Protein AF-A0A9P5JJX3-F1 (afdb_monomer)

Radius of gyration: 33.93 Å; Cα contacts (8 Å, |Δi|>4): 165; chains: 1; bounding box: 38×123×62 Å

Foldseek 3Di:
DDDDDDDDDDDDDVVVVVVVVVVVVVVVVVVVVVVVVVVVVVVVVVVVVVVVVVVVQLLDLVSLLVVLLVVLVVLLCVQQFDWDWDWDFDDCVPPVHPDTDTDTDTDTPPVSVVDPVVVLLCCLSCCQSPVQLQVQQQVDPPDDNVDRQQLRSLVSQLCSLVVDPSPHDCSRPNSVSSNVSSVVSNVSSVVSVD

Structure (mmCIF, N/CA/C/O backbone):
data_AF-A0A9P5JJX3-F1
#
_entry.id   AF-A0A9P5JJX3-F1
#
loop_
_atom_site.group_PDB
_atom_site.id
_atom_site.type_symbol
_atom_site.label_atom_id
_atom_site.label_alt_id
_atom_site.label_comp_id
_atom_site.label_asym_id
_atom_site.label_entity_id
_atom_site.label_seq_id
_atom_site.pdbx_PDB_ins_code
_atom_site.Cartn_x
_atom_site.Cartn_y
_atom_site.Cartn_z
_atom_site.occupancy
_atom_site.B_iso_or_equiv
_atom_site.auth_seq_id
_atom_site.auth_comp_id
_atom_site.auth_asym_id
_atom_site.auth_atom_id
_atom_site.pdbx_PDB_model_num
ATOM 1 N N . LEU A 1 1 ? -19.942 105.446 -23.421 1.00 36.16 1 LEU A N 1
ATOM 2 C CA . LEU A 1 1 ? -19.624 105.092 -22.014 1.00 36.16 1 LEU A CA 1
ATOM 3 C C . LEU A 1 1 ? -19.820 103.583 -21.837 1.00 36.16 1 LEU A C 1
ATOM 5 O O . LEU A 1 1 ? -20.610 103.026 -22.587 1.00 36.16 1 LEU A O 1
ATOM 9 N N . PRO A 1 2 ? -19.004 102.922 -21.003 1.00 40.31 2 PRO A N 1
ATOM 10 C CA . PRO A 1 2 ? -18.222 101.747 -21.401 1.00 40.31 2 PRO A CA 1
ATOM 11 C C . PRO A 1 2 ? -18.860 100.385 -21.075 1.00 40.31 2 PRO A C 1
ATOM 13 O O . PRO A 1 2 ? -19.688 100.257 -20.179 1.00 40.31 2 PRO A O 1
ATOM 16 N N . VAL A 1 3 ? -18.424 99.379 -21.840 1.00 49.34 3 VAL A N 1
ATOM 17 C CA . VAL A 1 3 ? -18.905 97.990 -21.896 1.00 49.34 3 VAL A CA 1
ATOM 18 C C . VAL A 1 3 ? -18.361 97.166 -20.724 1.00 49.34 3 VAL A C 1
ATOM 20 O O . VAL A 1 3 ? -17.159 97.157 -20.466 1.00 49.34 3 VAL A O 1
ATOM 23 N N . THR A 1 4 ? -19.244 96.456 -20.023 1.00 50.91 4 THR A N 1
ATOM 24 C CA . THR A 1 4 ? -18.909 95.526 -18.933 1.00 50.91 4 THR A CA 1
ATOM 25 C C . THR A 1 4 ? -18.524 94.152 -19.513 1.00 50.91 4 THR A C 1
ATOM 27 O O . THR A 1 4 ? -19.296 93.614 -20.307 1.00 50.91 4 THR A O 1
ATOM 30 N N . PRO A 1 5 ? -17.369 93.553 -19.163 1.00 49.91 5 PRO A N 1
ATOM 31 C CA . PRO A 1 5 ? -16.948 92.274 -19.735 1.00 49.91 5 PRO A CA 1
ATOM 32 C C . PRO A 1 5 ? -17.626 91.070 -19.061 1.00 49.91 5 PRO A C 1
ATOM 34 O O . PRO A 1 5 ? -17.671 90.952 -17.834 1.00 49.91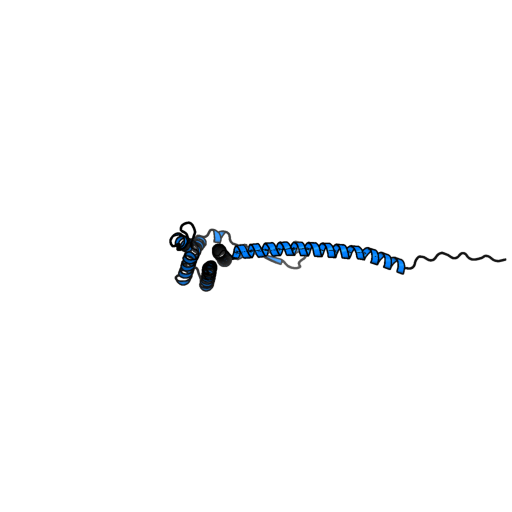 5 PRO A O 1
ATOM 37 N N . SER A 1 6 ? -18.122 90.149 -19.888 1.00 53.41 6 SER A N 1
ATOM 38 C CA . SER A 1 6 ? -18.724 88.871 -19.501 1.00 53.41 6 SER A CA 1
ATOM 39 C C . SER A 1 6 ? -17.677 87.921 -18.907 1.00 53.41 6 SER A C 1
ATOM 41 O O . SER A 1 6 ? -16.669 87.615 -19.543 1.00 53.41 6 SER A O 1
ATOM 43 N N . ARG A 1 7 ? -17.914 87.428 -17.685 1.00 44.38 7 ARG A N 1
ATOM 44 C CA . ARG A 1 7 ? -17.086 86.389 -17.058 1.00 44.38 7 ARG A CA 1
ATOM 45 C C . ARG A 1 7 ? -17.464 85.015 -17.612 1.00 44.38 7 ARG A C 1
ATOM 47 O O . ARG A 1 7 ? -18.576 84.541 -17.402 1.00 44.38 7 ARG A O 1
ATOM 54 N N . VAL A 1 8 ? -16.514 84.395 -18.303 1.00 58.25 8 VAL A N 1
ATOM 55 C CA . VAL A 1 8 ? -16.539 82.991 -18.731 1.00 58.25 8 VAL A CA 1
ATOM 56 C C . VAL A 1 8 ? -16.541 82.092 -17.489 1.00 58.25 8 VAL A C 1
ATOM 58 O O . VAL A 1 8 ? -15.716 82.271 -16.593 1.00 58.25 8 VAL A O 1
ATOM 61 N N . ALA A 1 9 ? -17.481 81.146 -17.419 1.00 60.72 9 ALA A N 1
ATOM 62 C CA . ALA A 1 9 ? -17.550 80.165 -16.340 1.00 60.72 9 ALA A CA 1
ATOM 63 C C . ALA A 1 9 ? -16.361 79.196 -16.438 1.00 60.72 9 ALA A C 1
ATOM 65 O O . ALA A 1 9 ? -16.156 78.549 -17.464 1.00 60.72 9 ALA A O 1
ATOM 66 N N . LEU A 1 10 ? -15.565 79.121 -15.372 1.00 57.50 10 LEU A N 1
ATOM 67 C CA . LEU A 1 10 ? -14.438 78.197 -15.272 1.00 57.50 10 LEU A CA 1
ATOM 68 C C . LEU A 1 10 ? -14.943 76.765 -15.007 1.00 57.50 10 LEU A C 1
ATOM 70 O O . LEU A 1 10 ? -15.933 76.595 -14.290 1.00 57.50 10 LEU A O 1
ATOM 74 N N . PRO A 1 11 ? -14.275 75.736 -15.563 1.00 63.97 11 PRO A N 1
ATOM 75 C CA . PRO A 1 11 ? -14.656 74.341 -15.367 1.00 63.97 11 PRO A CA 1
ATOM 76 C C . PRO A 1 11 ? -14.528 73.913 -13.893 1.00 63.97 11 PRO A C 1
ATOM 78 O O . PRO A 1 11 ? -13.687 74.450 -13.163 1.00 63.97 11 PRO A O 1
ATOM 81 N N . PRO A 1 12 ? -15.347 72.940 -13.442 1.00 63.03 12 PRO A N 1
ATOM 82 C CA . PRO A 1 12 ? -15.311 72.449 -12.071 1.00 63.03 12 PRO A CA 1
ATOM 83 C C . PRO A 1 12 ? -13.938 71.862 -11.736 1.00 63.03 12 PRO A C 1
ATOM 85 O O . PRO A 1 12 ? -13.287 71.222 -12.563 1.00 63.03 12 PRO A O 1
ATOM 88 N N . SER A 1 13 ? -13.496 72.100 -10.504 1.00 60.06 13 SER A N 1
ATOM 89 C CA . SER A 1 13 ? -12.159 71.741 -10.052 1.00 60.06 13 SER A CA 1
ATOM 90 C C . SER A 1 13 ? -11.924 70.217 -10.073 1.00 60.06 13 SER A C 1
ATOM 92 O O . SER A 1 13 ? -12.819 69.435 -9.736 1.00 60.06 13 SER A O 1
ATOM 94 N N . PRO A 1 14 ? -10.698 69.764 -10.403 1.00 59.38 14 PRO A N 1
ATOM 95 C CA . PRO A 1 14 ? -10.338 68.340 -10.456 1.00 59.38 14 PRO A CA 1
ATOM 96 C C . PRO A 1 14 ? -10.500 67.607 -9.110 1.00 59.38 14 PRO A C 1
ATOM 98 O O . PRO A 1 14 ? -10.644 66.386 -9.080 1.00 59.38 14 PRO A O 1
ATOM 101 N N . ALA A 1 15 ? -10.555 68.341 -7.995 1.00 59.53 15 ALA A N 1
ATOM 102 C CA . ALA A 1 15 ? -10.795 67.785 -6.665 1.00 59.53 15 ALA A CA 1
ATOM 103 C C . ALA A 1 15 ? -12.179 67.118 -6.526 1.00 59.53 15 ALA A C 1
ATOM 105 O O . ALA A 1 15 ? -12.301 66.104 -5.840 1.00 59.53 15 ALA A O 1
ATOM 106 N N . VAL A 1 16 ? -13.206 67.634 -7.214 1.00 61.31 16 VAL A N 1
ATOM 107 C CA . VAL A 1 16 ? -14.574 67.077 -7.177 1.00 61.31 16 VAL A CA 1
ATOM 108 C C . VAL A 1 16 ? -14.682 65.787 -8.002 1.00 61.31 16 VAL A C 1
ATOM 110 O O . VAL A 1 16 ? -15.490 64.910 -7.701 1.00 61.31 16 VAL A O 1
ATOM 113 N N . PHE A 1 17 ? -13.838 65.628 -9.024 1.00 60.91 17 PHE A N 1
ATOM 114 C CA . PHE A 1 17 ? -13.756 64.386 -9.796 1.00 60.91 17 PHE A CA 1
ATOM 115 C C . PHE A 1 17 ? -13.079 63.263 -9.007 1.00 60.91 17 PHE A C 1
ATOM 117 O O . PHE A 1 17 ? -13.558 62.130 -9.022 1.00 60.91 17 PHE A O 1
ATOM 124 N N . LEU A 1 18 ? -12.001 63.574 -8.280 1.00 58.53 18 LEU A N 1
ATOM 125 C CA . LEU A 1 18 ? -11.279 62.584 -7.480 1.00 58.53 18 LEU A CA 1
ATOM 126 C C . LEU A 1 18 ? -12.104 62.084 -6.289 1.00 58.53 18 LEU A C 1
ATOM 128 O O . LEU A 1 18 ? -12.132 60.881 -6.040 1.00 58.53 18 LEU A O 1
ATOM 132 N N . SER A 1 19 ? -12.829 62.963 -5.592 1.00 60.66 19 SER A N 1
ATOM 133 C CA . SER A 1 19 ? -13.683 62.553 -4.469 1.00 60.66 19 SER A CA 1
ATOM 134 C C . SER A 1 19 ? -14.823 61.626 -4.909 1.00 60.66 19 SER A C 1
ATOM 136 O O . SER A 1 19 ? -15.063 60.603 -4.267 1.00 60.66 19 SER A O 1
ATOM 138 N N . ASN A 1 20 ? -15.460 61.916 -6.046 1.00 61.34 20 ASN A N 1
ATOM 139 C CA . ASN A 1 20 ? -16.508 61.070 -6.622 1.00 61.34 20 ASN A CA 1
ATOM 140 C C . ASN A 1 20 ? -15.968 59.741 -7.176 1.00 61.34 20 ASN A C 1
ATOM 142 O O . ASN A 1 20 ? -16.637 58.714 -7.066 1.00 61.34 20 ASN A O 1
ATOM 146 N N . ALA A 1 21 ? -14.759 59.727 -7.749 1.00 60.31 21 ALA A N 1
ATOM 147 C CA . ALA A 1 21 ? -14.112 58.491 -8.187 1.00 60.31 21 ALA A CA 1
ATOM 148 C C . ALA A 1 21 ? -13.770 57.587 -6.989 1.00 60.31 21 ALA A C 1
ATOM 150 O O . ALA A 1 21 ? -14.129 56.412 -6.991 1.00 60.31 21 ALA A O 1
ATOM 151 N N . ILE A 1 22 ? -13.177 58.137 -5.924 1.00 59.19 22 ILE A N 1
ATOM 152 C CA . ILE A 1 22 ? -12.845 57.395 -4.694 1.00 59.19 22 ILE A CA 1
ATOM 153 C C . ILE A 1 22 ? -14.109 56.834 -4.021 1.00 59.19 22 ILE A C 1
ATOM 155 O O . ILE A 1 22 ? -14.117 55.682 -3.585 1.00 59.19 22 ILE A O 1
ATOM 159 N N . GLN A 1 23 ? -15.206 57.599 -3.992 1.00 59.09 23 GLN A N 1
ATOM 160 C CA . GLN A 1 23 ? -16.488 57.122 -3.460 1.00 59.09 23 GLN A CA 1
ATOM 161 C C . GLN A 1 23 ? -17.119 56.000 -4.294 1.00 59.09 23 GLN A C 1
ATOM 163 O O . GLN A 1 23 ? -17.809 55.162 -3.726 1.00 59.09 23 GLN A O 1
ATOM 168 N N . ARG A 1 24 ? -16.863 55.927 -5.607 1.00 56.53 24 ARG A N 1
ATOM 169 C CA . ARG A 1 24 ? -17.328 54.820 -6.465 1.00 56.53 24 ARG A CA 1
ATOM 170 C C . ARG A 1 24 ? -16.493 53.543 -6.325 1.00 56.53 24 ARG A C 1
ATOM 172 O O . ARG A 1 24 ? -17.033 52.456 -6.507 1.00 56.53 24 ARG A O 1
ATOM 179 N N . PHE A 1 25 ? -15.211 53.646 -5.964 1.00 55.16 25 PHE A N 1
ATOM 180 C CA . PHE A 1 25 ? -14.347 52.477 -5.730 1.00 55.16 25 PHE A CA 1
ATOM 181 C C . PHE A 1 25 ? -14.546 51.829 -4.347 1.00 55.16 25 PHE A C 1
ATOM 183 O O . PHE A 1 25 ? -14.421 50.613 -4.222 1.00 55.16 25 PHE A O 1
ATOM 190 N N . ARG A 1 26 ? -14.927 52.606 -3.325 1.00 53.31 26 ARG A N 1
ATOM 191 C CA . ARG A 1 26 ? -15.189 52.124 -1.953 1.00 53.31 26 ARG A CA 1
ATOM 192 C C . ARG A 1 26 ? -16.268 51.023 -1.809 1.00 53.31 26 ARG A C 1
ATOM 194 O O . ARG A 1 26 ? -16.001 50.051 -1.106 1.00 53.31 26 ARG A O 1
ATOM 201 N N . PRO A 1 27 ? -17.445 51.092 -2.468 1.00 55.59 27 PRO A N 1
ATOM 202 C CA . PRO A 1 27 ? -18.466 50.043 -2.349 1.00 55.59 27 PRO A CA 1
ATOM 203 C C . PRO A 1 27 ? -18.044 48.724 -3.012 1.00 55.59 27 PRO A C 1
ATOM 205 O O . PRO A 1 27 ? -18.508 47.655 -2.627 1.00 55.59 27 PRO A O 1
ATOM 208 N N . SER A 1 28 ? -17.124 48.780 -3.980 1.00 59.12 28 SER A N 1
ATOM 209 C CA . SER A 1 28 ? -16.631 47.584 -4.670 1.00 59.12 28 SER A CA 1
ATOM 210 C C . SER A 1 28 ? -15.678 46.773 -3.787 1.00 59.12 28 SER A C 1
ATOM 212 O O . SER A 1 28 ? -15.687 45.549 -3.839 1.00 59.12 28 SER A O 1
ATOM 214 N N . THR A 1 29 ? -14.889 47.429 -2.929 1.00 60.50 29 THR A N 1
ATOM 215 C CA . THR A 1 29 ? -13.990 46.732 -1.997 1.00 60.50 29 THR A CA 1
ATOM 216 C C . THR A 1 29 ? -14.734 46.064 -0.845 1.00 60.50 29 THR A C 1
ATOM 218 O O . THR A 1 29 ? -14.347 44.974 -0.444 1.00 60.50 29 THR A O 1
ATOM 221 N N . GLU A 1 30 ? -15.825 46.653 -0.347 1.00 70.31 30 GLU A N 1
ATOM 222 C CA . GLU A 1 30 ? -16.641 46.032 0.710 1.00 70.31 30 GLU A CA 1
ATOM 223 C C . GLU A 1 30 ? -17.370 44.782 0.209 1.00 70.31 30 GLU A C 1
ATOM 225 O O . GLU A 1 30 ? -17.385 43.770 0.903 1.00 70.31 30 GLU A O 1
ATOM 230 N N . LEU A 1 31 ? -17.888 44.806 -1.023 1.00 71.50 31 LEU A N 1
ATOM 231 C CA . LEU A 1 31 ? -18.480 43.628 -1.665 1.00 71.50 31 LEU A CA 1
ATOM 232 C C . LEU A 1 31 ? -17.448 42.524 -1.922 1.00 71.50 31 LEU A C 1
ATOM 234 O O . LEU A 1 31 ? -17.738 41.353 -1.698 1.00 71.50 31 LEU A O 1
ATOM 238 N N . VAL A 1 32 ? -16.231 42.876 -2.350 1.00 72.50 32 VAL A N 1
ATOM 239 C CA . VAL A 1 32 ? -15.149 41.895 -2.537 1.00 72.50 32 VAL A CA 1
ATOM 240 C C . VAL A 1 32 ? -14.714 41.294 -1.199 1.00 72.50 32 VAL A C 1
ATOM 242 O O . VAL A 1 32 ? -14.528 40.085 -1.120 1.00 72.50 32 VAL A O 1
ATOM 245 N N . VAL A 1 33 ? -14.611 42.097 -0.135 1.00 78.44 33 VAL A N 1
ATOM 246 C CA . VAL A 1 33 ? -14.271 41.612 1.213 1.00 78.44 33 VAL A CA 1
ATOM 247 C C . VAL A 1 33 ? -15.400 40.765 1.806 1.00 78.44 33 VAL A C 1
ATOM 249 O O . VAL A 1 33 ? -15.122 39.727 2.396 1.00 78.44 33 VAL A O 1
ATOM 252 N N . ALA A 1 34 ? -16.666 41.142 1.616 1.00 78.88 34 ALA A N 1
ATOM 253 C CA . ALA A 1 34 ? -17.811 40.351 2.061 1.00 78.88 34 ALA A CA 1
ATOM 254 C C . ALA A 1 34 ? -17.882 38.998 1.336 1.00 78.88 34 ALA A C 1
ATOM 256 O O . ALA A 1 34 ? -17.998 37.964 1.990 1.00 78.88 34 ALA A O 1
ATOM 257 N N . ASN A 1 35 ? -17.711 38.991 0.010 1.00 78.94 35 ASN A N 1
ATOM 258 C CA . ASN A 1 35 ? -17.656 37.761 -0.783 1.00 78.94 35 ASN A CA 1
ATOM 259 C C . ASN A 1 35 ? -16.450 36.893 -0.404 1.00 78.94 35 ASN A C 1
ATOM 261 O O . ASN A 1 35 ? -16.571 35.674 -0.337 1.00 78.94 35 ASN A O 1
ATOM 265 N N . PHE A 1 36 ? -15.296 37.504 -0.121 1.00 80.44 36 PHE A N 1
ATOM 266 C CA . PHE A 1 36 ? -14.109 36.784 0.335 1.00 80.44 36 PHE A CA 1
ATOM 267 C C . PHE A 1 36 ? -14.305 36.181 1.729 1.00 80.44 36 PHE A C 1
ATOM 269 O O . PHE A 1 36 ? -13.949 35.030 1.947 1.00 80.44 36 PHE A O 1
ATOM 276 N N . ASN A 1 37 ? -14.920 36.911 2.661 1.00 80.81 37 ASN A N 1
ATOM 277 C CA . ASN A 1 37 ? -15.227 36.404 3.999 1.00 80.81 37 ASN A CA 1
ATOM 278 C C . ASN A 1 37 ? -16.258 35.273 3.950 1.00 80.81 37 ASN A C 1
ATOM 280 O O . ASN A 1 37 ? -16.096 34.279 4.649 1.00 80.81 37 ASN A O 1
ATOM 284 N N . GLN A 1 38 ? -17.273 35.387 3.093 1.00 79.94 38 GLN A N 1
ATOM 285 C CA . GLN A 1 38 ? -18.267 34.335 2.893 1.00 79.94 38 GLN A CA 1
ATOM 286 C C . GLN A 1 38 ? -17.655 33.094 2.225 1.00 79.94 38 GLN A C 1
ATOM 288 O O . GLN A 1 38 ? -17.924 31.976 2.654 1.00 79.94 38 GLN A O 1
ATOM 293 N N . ALA A 1 39 ? -16.780 33.274 1.229 1.00 78.50 39 ALA A N 1
ATOM 294 C CA . ALA A 1 39 ? -16.027 32.177 0.622 1.00 78.50 39 ALA A CA 1
ATOM 295 C C . ALA A 1 39 ? -15.063 31.523 1.625 1.00 78.50 39 ALA A C 1
ATOM 297 O O . ALA A 1 39 ? -14.971 30.304 1.674 1.00 78.50 39 ALA A O 1
ATOM 298 N N . SER A 1 40 ? -14.393 32.314 2.466 1.00 75.94 40 SER A N 1
ATOM 299 C CA . SER A 1 40 ? -13.500 31.821 3.520 1.00 75.94 40 SER A CA 1
ATOM 300 C C . SER A 1 40 ? -14.257 31.026 4.590 1.00 75.94 40 SER A C 1
ATOM 302 O O . SER A 1 40 ? -13.794 29.972 5.012 1.00 75.94 40 SER A O 1
ATOM 304 N N . GLN A 1 41 ? -15.458 31.469 4.979 1.00 82.75 41 GLN A N 1
ATOM 305 C CA . GLN A 1 41 ? -16.330 30.723 5.893 1.00 82.75 41 GLN A CA 1
ATOM 306 C C . GLN A 1 41 ? -16.833 29.418 5.270 1.00 82.75 41 GLN A C 1
ATOM 308 O O . GLN A 1 41 ? -16.782 28.385 5.928 1.00 82.75 41 GLN A O 1
ATOM 313 N N . ALA A 1 42 ? -17.238 29.435 3.996 1.00 79.88 42 ALA A N 1
ATOM 314 C CA . ALA A 1 42 ? -1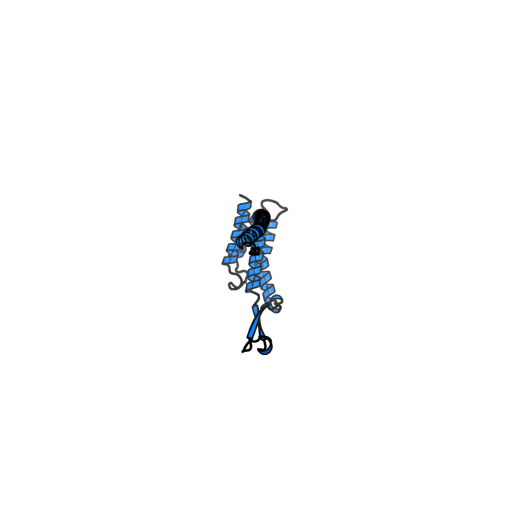7.643 28.223 3.285 1.00 79.88 42 ALA A CA 1
ATOM 315 C C . ALA A 1 42 ? -16.489 27.209 3.168 1.00 79.88 42 ALA A C 1
ATOM 317 O O . ALA A 1 42 ? -16.687 26.021 3.409 1.00 79.88 42 ALA A O 1
ATOM 318 N N . VAL A 1 43 ? -15.272 27.684 2.873 1.00 83.94 43 VAL A N 1
ATOM 319 C CA . VAL A 1 43 ? -14.053 26.857 2.865 1.00 83.94 43 VAL A CA 1
ATOM 320 C C . VAL A 1 43 ? -13.729 26.334 4.268 1.00 83.94 43 VAL A C 1
ATOM 322 O O . VAL A 1 43 ? -13.304 25.191 4.407 1.00 83.94 43 VAL A O 1
ATOM 325 N N . GLY A 1 44 ? -13.957 27.136 5.311 1.00 85.19 44 GLY A N 1
ATOM 326 C CA . GLY A 1 44 ? -13.795 26.722 6.706 1.00 85.19 44 GLY A CA 1
ATOM 327 C C . GLY A 1 44 ? -14.739 25.584 7.091 1.00 85.19 44 GLY A C 1
ATOM 328 O O . GLY A 1 44 ? -14.289 24.554 7.582 1.00 85.19 44 GLY A O 1
ATOM 329 N N . GLU A 1 45 ? -16.030 25.713 6.784 1.00 88.75 45 GLU A N 1
ATOM 330 C CA . GLU A 1 45 ? -17.020 24.662 7.053 1.00 88.75 45 GLU A CA 1
ATOM 331 C C . GLU A 1 45 ? -16.746 23.374 6.264 1.00 88.75 45 GLU A C 1
ATOM 333 O O . GLU A 1 45 ? -16.960 22.270 6.772 1.00 88.75 45 GLU A O 1
ATOM 338 N N . GLU A 1 46 ? -16.288 23.488 5.016 1.00 87.75 46 GLU A N 1
ATOM 339 C CA . GLU A 1 46 ? -15.899 22.334 4.203 1.00 87.75 46 GLU A CA 1
ATOM 340 C C . GLU A 1 46 ? -14.639 21.656 4.759 1.00 87.75 46 GLU A C 1
ATOM 342 O O . GLU A 1 46 ? -14.584 20.428 4.836 1.00 87.75 46 GLU A O 1
ATOM 347 N N . SER A 1 47 ? -13.672 22.444 5.236 1.00 87.00 47 SER A N 1
ATOM 348 C CA . SER A 1 47 ? -12.483 21.944 5.928 1.00 87.00 47 SER A CA 1
ATOM 349 C C . SER A 1 47 ? -12.846 21.203 7.214 1.00 87.00 47 SER A C 1
ATOM 351 O O . SER A 1 47 ? -12.349 20.103 7.438 1.00 87.00 47 SER A O 1
ATOM 353 N N . ASP A 1 48 ? -13.739 21.747 8.041 1.00 91.06 48 ASP A N 1
ATOM 354 C CA . ASP A 1 48 ? -14.153 21.106 9.295 1.00 91.06 48 ASP A CA 1
ATOM 355 C C . ASP A 1 48 ? -14.877 19.776 9.041 1.00 91.06 48 ASP A C 1
ATOM 357 O O . ASP A 1 48 ? -14.638 18.788 9.740 1.00 91.06 48 ASP A O 1
ATOM 361 N N . LYS A 1 49 ? -15.704 19.708 7.989 1.00 91.19 49 LYS A N 1
ATOM 362 C CA . LYS A 1 49 ? -16.330 18.453 7.535 1.00 91.19 49 LYS A CA 1
ATOM 363 C C . LYS A 1 49 ? -15.303 17.453 7.004 1.00 91.19 49 LYS A C 1
ATOM 365 O O . LYS A 1 49 ? -15.415 16.259 7.270 1.00 91.19 49 LYS A O 1
ATOM 370 N N . ALA A 1 50 ? -14.298 17.914 6.262 1.00 89.19 50 ALA A N 1
ATOM 371 C CA . ALA A 1 50 ? -13.225 17.049 5.778 1.00 89.19 50 ALA A CA 1
ATOM 372 C C . ALA A 1 50 ? -12.367 16.510 6.935 1.00 89.19 50 ALA A C 1
ATOM 374 O O . ALA A 1 50 ? -11.973 15.341 6.920 1.00 89.19 50 ALA A O 1
ATOM 375 N N . LEU A 1 51 ? -12.112 17.329 7.959 1.00 91.81 51 LEU A N 1
ATOM 376 C CA . LEU A 1 51 ? -11.385 16.930 9.162 1.00 91.81 51 LEU A CA 1
ATOM 377 C C . LEU A 1 51 ? -12.164 15.897 9.972 1.00 91.81 51 LEU A C 1
ATOM 379 O O . LEU A 1 51 ? -11.582 14.880 10.344 1.00 91.81 51 LEU A O 1
ATOM 383 N N . SER A 1 52 ? -13.465 16.103 10.194 1.00 91.44 52 SER A N 1
ATOM 384 C CA . SER A 1 52 ? -14.287 15.133 10.925 1.00 91.44 52 SER A CA 1
ATOM 385 C C . SER A 1 52 ? -14.391 13.800 10.183 1.00 91.44 52 SER A C 1
ATOM 387 O O . SER A 1 52 ? -14.210 12.752 10.798 1.00 91.44 52 SER A O 1
ATOM 389 N N . PHE A 1 53 ? -14.557 13.825 8.857 1.00 90.25 53 PHE A N 1
ATOM 390 C CA . PHE A 1 53 ? -14.544 12.614 8.035 1.00 90.25 53 PHE A CA 1
ATOM 391 C C . PHE A 1 53 ? -13.192 11.896 8.089 1.00 90.25 53 PHE A C 1
ATOM 393 O O . PHE A 1 53 ? -13.133 10.675 8.207 1.00 90.25 53 PHE A O 1
ATOM 400 N N . THR A 1 54 ? -12.089 12.646 8.034 1.00 86.19 54 THR A N 1
ATOM 401 C CA . THR A 1 54 ? -10.743 12.068 8.145 1.00 86.19 54 THR A CA 1
ATOM 402 C C . THR A 1 54 ? -10.533 11.453 9.523 1.00 86.19 54 THR A C 1
ATOM 404 O O . THR A 1 54 ? -9.958 10.373 9.628 1.00 86.19 54 THR A O 1
ATOM 407 N N . GLN A 1 55 ? -11.023 12.102 10.578 1.00 87.88 55 GLN A N 1
ATOM 408 C CA . GLN A 1 55 ? -10.948 11.587 11.938 1.00 87.88 55 GLN A CA 1
ATOM 409 C C . GLN A 1 55 ? -11.764 10.302 12.096 1.00 87.88 55 GLN A C 1
ATOM 411 O O . GLN A 1 55 ? -11.250 9.328 12.637 1.00 87.88 55 GLN A O 1
ATOM 416 N N . GLU A 1 56 ? -12.994 10.266 11.582 1.00 87.81 56 GLU A N 1
ATOM 417 C CA . GLU A 1 56 ? -13.833 9.066 11.578 1.00 87.81 56 GLU A CA 1
ATOM 418 C C . GLU A 1 56 ? -13.171 7.935 10.779 1.00 87.81 56 GLU A C 1
ATOM 420 O O . GLU A 1 56 ? -13.038 6.813 11.265 1.00 87.81 56 GLU A O 1
ATOM 425 N N . PHE A 1 57 ? -12.651 8.234 9.589 1.00 87.19 57 PHE A N 1
ATOM 426 C CA . PHE A 1 57 ? -11.954 7.260 8.754 1.00 87.19 57 PHE A CA 1
ATOM 427 C C . PHE A 1 57 ? -10.700 6.688 9.431 1.00 87.19 57 PHE A C 1
ATOM 429 O O . PHE A 1 57 ? -10.488 5.475 9.383 1.00 87.19 57 PHE A O 1
ATOM 436 N N . MET A 1 58 ? -9.893 7.543 10.068 1.00 83.94 58 MET A N 1
ATOM 437 C CA . MET A 1 58 ? -8.672 7.161 10.790 1.00 83.94 58 MET A CA 1
ATOM 438 C C . MET A 1 58 ? -8.962 6.484 12.132 1.00 83.94 58 MET A C 1
ATOM 440 O O . MET A 1 58 ? -8.081 5.827 12.676 1.00 83.94 58 MET A O 1
ATOM 444 N N . SER A 1 59 ? -10.176 6.620 12.670 1.00 87.19 59 SER A N 1
ATOM 445 C CA . SER A 1 59 ? -10.565 5.929 13.904 1.00 87.19 59 SER A CA 1
ATOM 446 C C . SER A 1 59 ? -10.727 4.419 13.715 1.00 87.19 59 SER A C 1
ATOM 448 O O . SER A 1 59 ? -10.661 3.677 14.685 1.00 87.19 59 SER A O 1
ATOM 450 N N . ASN A 1 60 ? -10.879 3.964 12.469 1.00 88.94 60 ASN A N 1
ATOM 451 C CA . ASN A 1 60 ? -11.018 2.557 12.125 1.00 88.94 60 ASN A CA 1
ATOM 452 C C . ASN A 1 60 ? -9.657 1.950 11.737 1.00 88.94 60 ASN A C 1
ATOM 454 O O . ASN A 1 60 ? -9.052 2.323 10.721 1.00 88.94 60 ASN A O 1
ATOM 458 N N . SER A 1 61 ? -9.167 0.985 12.513 1.00 89.94 61 SER A N 1
ATOM 459 C CA . SER A 1 61 ? -7.841 0.401 12.298 1.00 89.94 61 SER A CA 1
ATOM 460 C C . SER A 1 61 ? -7.748 -0.435 11.015 1.00 89.94 61 SER A C 1
ATOM 462 O O . SER A 1 61 ? -6.709 -0.419 10.341 1.00 89.94 61 SER A O 1
ATOM 464 N N . MET A 1 62 ? -8.837 -1.079 10.581 1.00 88.31 62 MET A N 1
ATOM 465 C CA . MET A 1 62 ? -8.904 -1.774 9.291 1.00 88.31 62 MET A CA 1
ATOM 466 C C . MET A 1 62 ? -8.689 -0.814 8.112 1.00 88.31 62 MET A C 1
ATOM 468 O O . MET A 1 62 ? -8.007 -1.162 7.141 1.00 88.31 62 MET A O 1
ATOM 472 N N . ASN A 1 63 ? -9.219 0.410 8.181 1.00 91.56 63 ASN A N 1
ATOM 473 C CA . ASN A 1 63 ? -8.980 1.427 7.156 1.00 91.56 63 ASN A CA 1
ATOM 474 C C . ASN A 1 63 ? -7.499 1.811 7.086 1.00 91.56 63 ASN A C 1
ATOM 476 O O . ASN A 1 63 ? -6.932 1.858 5.993 1.00 91.56 63 ASN A O 1
ATOM 480 N N . ILE A 1 64 ? -6.836 1.984 8.231 1.00 90.81 64 ILE A N 1
ATOM 481 C CA . ILE A 1 64 ? -5.392 2.265 8.288 1.00 90.81 64 ILE A CA 1
ATOM 482 C C . ILE A 1 64 ? -4.575 1.094 7.725 1.00 90.81 64 ILE A C 1
ATOM 484 O O . ILE A 1 64 ? -3.630 1.294 6.951 1.00 90.81 64 ILE A O 1
ATOM 488 N N . ALA A 1 65 ? -4.944 -0.145 8.053 1.00 89.44 65 ALA A N 1
ATOM 489 C CA . ALA A 1 65 ? -4.294 -1.334 7.510 1.00 89.44 65 ALA A CA 1
ATOM 490 C C . ALA A 1 65 ? -4.421 -1.409 5.976 1.00 89.44 65 ALA A C 1
ATOM 492 O O . ALA A 1 65 ? -3.445 -1.744 5.296 1.00 89.44 65 ALA A O 1
ATOM 493 N N . ARG A 1 66 ? -5.584 -1.040 5.424 1.00 91.88 66 ARG A N 1
ATOM 494 C CA . ARG A 1 66 ? -5.823 -0.962 3.973 1.00 91.88 66 ARG A CA 1
ATOM 495 C C . ARG A 1 66 ? -5.033 0.165 3.321 1.00 91.88 66 ARG A C 1
ATOM 497 O O . ARG A 1 66 ? -4.384 -0.076 2.309 1.00 91.88 66 ARG A O 1
ATOM 504 N N . VAL A 1 67 ? -5.031 1.363 3.903 1.00 92.38 67 VAL A N 1
ATOM 505 C CA . VAL A 1 67 ? -4.265 2.505 3.379 1.00 92.38 67 VAL A CA 1
ATOM 506 C C . VAL A 1 67 ? -2.777 2.190 3.350 1.00 92.38 67 VAL A C 1
ATOM 508 O O . VAL A 1 67 ? -2.131 2.422 2.334 1.00 92.38 67 VAL A O 1
ATOM 511 N N . SER A 1 68 ? -2.229 1.590 4.409 1.00 92.44 68 SER A N 1
ATOM 512 C CA . SER A 1 68 ? -0.815 1.201 4.415 1.00 92.44 68 SER A CA 1
ATOM 513 C C . SER A 1 68 ? -0.496 0.151 3.346 1.00 92.44 68 SER A C 1
ATOM 515 O O . SER A 1 68 ? 0.543 0.252 2.699 1.00 92.44 68 SER A O 1
ATOM 517 N N . ALA A 1 69 ? -1.393 -0.811 3.097 1.00 92.62 69 ALA A N 1
ATOM 518 C CA . ALA A 1 69 ? -1.237 -1.778 2.008 1.00 92.62 69 ALA A CA 1
ATOM 519 C C . ALA A 1 69 ? -1.317 -1.113 0.620 1.00 92.62 69 ALA A C 1
ATOM 521 O O . ALA A 1 69 ? -0.529 -1.441 -0.262 1.00 92.62 69 ALA A O 1
ATOM 522 N N . VAL A 1 70 ? -2.214 -0.142 0.424 1.00 94.06 70 VAL A N 1
ATOM 523 C CA . VAL A 1 70 ? -2.299 0.636 -0.824 1.00 94.06 70 VAL A CA 1
ATOM 524 C C . VAL A 1 70 ? -1.044 1.486 -1.030 1.00 94.06 70 VAL A C 1
ATOM 526 O O . VAL A 1 70 ? -0.513 1.518 -2.138 1.00 94.06 70 VAL A O 1
ATOM 529 N N . CYS A 1 71 ? -0.523 2.128 0.017 1.00 93.88 71 CYS A N 1
ATOM 530 C CA . CYS A 1 71 ? 0.731 2.876 -0.057 1.00 93.88 71 CYS A CA 1
ATOM 531 C C . CYS A 1 71 ? 1.920 1.962 -0.383 1.00 93.88 71 CYS A C 1
ATOM 533 O O . CYS A 1 71 ? 2.737 2.311 -1.231 1.00 93.88 71 CYS A O 1
ATOM 535 N N . GLU A 1 72 ? 2.012 0.781 0.235 1.00 93.31 72 GLU A N 1
ATOM 536 C CA . GLU A 1 72 ? 3.032 -0.214 -0.118 1.00 93.31 72 GLU A CA 1
ATOM 537 C C . GLU A 1 72 ? 2.916 -0.665 -1.574 1.00 93.31 72 GLU A C 1
ATOM 539 O O . GLU A 1 72 ? 3.929 -0.735 -2.268 1.00 93.31 72 GLU A O 1
ATOM 544 N N . LEU A 1 73 ? 1.696 -0.923 -2.055 1.00 93.50 73 LEU A N 1
ATOM 545 C CA . LEU A 1 73 ? 1.455 -1.273 -3.450 1.00 93.50 73 LEU A CA 1
ATOM 546 C C . LEU A 1 73 ? 1.878 -0.138 -4.384 1.00 93.50 73 LEU A C 1
ATOM 548 O O . LEU A 1 73 ? 2.517 -0.395 -5.397 1.00 93.50 73 LEU A O 1
ATOM 552 N N . ALA A 1 74 ? 1.564 1.113 -4.048 1.00 92.94 74 ALA A N 1
ATOM 553 C CA . ALA A 1 74 ? 1.967 2.272 -4.838 1.00 92.94 74 ALA A CA 1
ATOM 554 C C . ALA A 1 74 ? 3.495 2.416 -4.897 1.00 92.94 74 ALA A C 1
ATOM 556 O O . ALA A 1 74 ? 4.036 2.673 -5.971 1.00 92.94 74 ALA A O 1
ATOM 557 N N . ILE A 1 75 ? 4.193 2.190 -3.778 1.00 91.81 75 ILE A N 1
ATOM 558 C CA . ILE A 1 75 ? 5.662 2.164 -3.737 1.00 91.81 75 ILE A CA 1
ATOM 559 C C . ILE A 1 75 ? 6.192 1.032 -4.616 1.00 91.81 75 ILE A C 1
ATOM 561 O O . ILE A 1 75 ? 7.064 1.279 -5.442 1.00 91.81 75 ILE A O 1
ATOM 565 N N . LEU A 1 76 ? 5.638 -0.177 -4.490 1.00 91.12 76 LEU A N 1
ATOM 566 C CA . LEU A 1 76 ? 6.023 -1.331 -5.303 1.00 91.12 76 LEU A CA 1
ATOM 567 C C . LEU A 1 76 ? 5.816 -1.053 -6.793 1.00 91.12 76 LEU A C 1
ATOM 569 O O . LEU A 1 76 ? 6.703 -1.331 -7.590 1.00 91.12 76 LEU A O 1
ATOM 573 N N . LEU A 1 77 ? 4.680 -0.473 -7.184 1.00 90.06 77 LEU A N 1
ATOM 574 C CA . LEU A 1 77 ? 4.403 -0.101 -8.572 1.00 90.06 77 LEU A CA 1
ATOM 575 C C . LEU A 1 77 ? 5.381 0.961 -9.075 1.00 90.06 77 LEU A C 1
ATOM 577 O O . LEU A 1 77 ? 5.885 0.848 -10.190 1.00 90.06 77 LEU A O 1
ATOM 581 N N . TYR A 1 78 ? 5.669 1.970 -8.255 1.00 88.62 78 TYR A N 1
ATOM 582 C CA . TYR A 1 78 ? 6.591 3.045 -8.603 1.00 88.62 78 TYR A CA 1
ATOM 583 C C . TYR A 1 78 ? 8.033 2.550 -8.788 1.00 88.62 78 TYR A C 1
ATOM 585 O O . TYR A 1 78 ? 8.724 3.013 -9.692 1.00 88.62 78 TYR A O 1
ATOM 593 N N . THR A 1 79 ? 8.495 1.610 -7.960 1.00 88.62 79 THR A N 1
ATOM 594 C CA . THR A 1 79 ? 9.875 1.102 -8.014 1.00 88.62 79 THR A CA 1
ATOM 595 C C . THR A 1 79 ? 10.051 -0.071 -8.977 1.00 88.62 79 THR A C 1
ATOM 597 O O . THR A 1 79 ? 11.117 -0.203 -9.578 1.00 88.62 79 THR A O 1
ATOM 600 N N . ALA A 1 80 ? 9.034 -0.920 -9.151 1.00 86.38 80 ALA A N 1
ATOM 601 C CA . ALA A 1 80 ? 9.106 -2.092 -10.022 1.00 86.38 80 ALA A CA 1
ATOM 602 C C . ALA A 1 80 ? 8.853 -1.768 -11.499 1.00 86.38 80 ALA A C 1
ATOM 604 O O . ALA A 1 80 ? 9.335 -2.500 -12.364 1.00 86.38 80 ALA A O 1
ATOM 605 N N . VAL A 1 81 ? 8.098 -0.708 -11.813 1.00 85.19 81 VAL A N 1
ATOM 606 C CA . VAL A 1 81 ? 7.836 -0.315 -13.201 1.00 85.19 81 VAL A CA 1
ATOM 607 C C . VAL A 1 81 ? 8.937 0.638 -13.670 1.00 85.19 81 VAL A C 1
ATOM 609 O O . VAL A 1 81 ? 8.958 1.799 -13.260 1.00 85.19 81 VAL A O 1
ATOM 612 N N . PRO A 1 82 ? 9.846 0.199 -14.560 1.00 78.81 82 PRO A N 1
ATOM 613 C CA . PRO A 1 82 ? 10.849 1.088 -15.114 1.00 78.81 82 PRO A CA 1
ATOM 614 C C . PRO A 1 82 ? 10.169 2.198 -15.922 1.00 78.81 82 PRO A C 1
ATOM 616 O O . PRO A 1 82 ? 9.342 1.945 -16.808 1.00 78.81 82 PRO A O 1
ATOM 619 N N . VAL A 1 83 ? 10.547 3.437 -15.611 1.00 79.06 83 VAL A N 1
ATOM 620 C CA . VAL A 1 83 ? 10.152 4.621 -16.370 1.00 79.06 83 VAL A CA 1
ATOM 621 C C . VAL A 1 83 ? 11.098 4.747 -17.556 1.00 79.06 83 VAL A C 1
ATOM 623 O O . VAL A 1 83 ? 12.295 4.987 -17.397 1.00 79.06 83 VAL A O 1
ATOM 626 N N . PHE A 1 84 ? 10.564 4.569 -18.757 1.00 76.88 84 PHE A N 1
ATOM 627 C CA . PHE A 1 84 ? 11.297 4.821 -19.988 1.00 76.88 84 PHE A CA 1
ATOM 628 C C . PHE A 1 84 ? 11.061 6.260 -20.445 1.00 76.88 84 PHE A C 1
ATOM 630 O O . PHE A 1 84 ? 10.051 6.875 -20.113 1.00 76.88 84 PHE A O 1
ATOM 637 N N . TYR A 1 85 ? 11.988 6.810 -21.228 1.00 81.38 85 TYR A N 1
ATOM 638 C CA . TYR A 1 85 ? 11.886 8.177 -21.737 1.00 81.38 85 TYR A CA 1
ATOM 639 C C . TYR A 1 85 ? 11.824 8.157 -23.261 1.00 81.38 85 TYR A C 1
ATOM 641 O O . TYR A 1 85 ? 12.778 7.735 -23.920 1.00 81.38 85 TYR A O 1
ATOM 649 N N . TYR A 1 86 ? 10.715 8.627 -23.836 1.00 77.50 86 TYR A N 1
ATOM 650 C CA . TYR A 1 86 ? 10.664 8.912 -25.269 1.00 77.50 86 TYR A CA 1
ATOM 651 C C . TYR A 1 86 ? 11.341 10.254 -25.523 1.00 77.50 86 TYR A C 1
ATOM 653 O O . TYR A 1 86 ? 10.974 11.269 -24.929 1.00 77.50 86 TYR A O 1
ATOM 661 N N . LYS A 1 87 ? 12.335 10.255 -26.413 1.00 84.06 87 LYS A N 1
ATOM 662 C CA . LYS A 1 87 ? 13.021 11.468 -26.862 1.00 84.06 87 LYS A CA 1
ATOM 663 C C . LYS A 1 87 ? 12.293 12.018 -28.083 1.00 84.06 87 LYS A C 1
ATOM 665 O O . LYS A 1 87 ? 12.459 11.509 -29.188 1.00 84.06 87 LYS A O 1
ATOM 670 N N . LEU A 1 88 ? 11.486 13.051 -27.880 1.00 81.75 88 LEU A N 1
ATOM 671 C CA . LEU A 1 88 ? 10.857 13.811 -28.955 1.00 81.75 88 LEU A CA 1
ATOM 672 C C . LEU A 1 88 ? 11.812 14.929 -29.364 1.00 81.75 88 LEU A C 1
ATOM 674 O O . LEU A 1 88 ? 12.003 15.896 -28.627 1.00 81.75 88 LEU A O 1
ATOM 678 N N . VAL A 1 89 ? 12.441 14.785 -30.529 1.00 83.38 89 VAL A N 1
ATOM 679 C CA . VAL A 1 89 ? 13.259 15.850 -31.116 1.00 83.38 89 VAL A CA 1
ATOM 680 C C . VAL A 1 89 ? 12.324 16.778 -31.882 1.00 83.38 89 VAL A C 1
ATOM 682 O O . VAL A 1 89 ? 11.769 16.398 -32.912 1.00 83.38 89 VAL A O 1
ATOM 685 N N . LEU A 1 90 ? 12.111 17.984 -31.359 1.00 80.56 90 LEU A N 1
ATOM 686 C CA . LEU A 1 90 ? 11.278 18.988 -32.009 1.00 80.56 90 LEU A CA 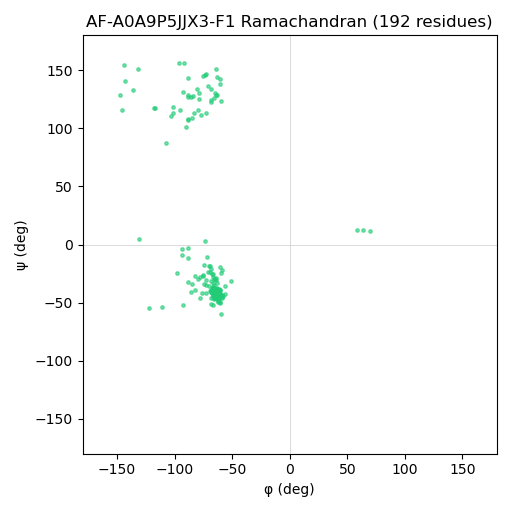1
ATOM 687 C C . LEU A 1 90 ? 12.129 19.771 -33.021 1.00 80.56 90 LEU A C 1
ATOM 689 O O . LEU A 1 90 ? 13.186 20.296 -32.649 1.00 80.56 90 LEU A O 1
ATOM 693 N N . PRO A 1 91 ? 11.701 19.868 -34.293 1.00 76.06 91 PRO A N 1
ATOM 694 C CA . PRO A 1 91 ? 12.423 20.645 -35.288 1.00 76.06 91 PRO A CA 1
ATOM 695 C C . PRO A 1 91 ? 12.409 22.131 -34.908 1.00 76.06 91 PRO A C 1
ATOM 697 O O . PRO A 1 91 ? 11.355 22.704 -34.624 1.00 76.06 91 PRO A O 1
ATOM 700 N N . ALA A 1 92 ? 13.596 22.747 -34.931 1.00 68.56 92 ALA A N 1
ATOM 701 C CA . ALA A 1 92 ? 13.853 24.144 -34.561 1.00 68.56 92 ALA A CA 1
ATOM 702 C C . ALA A 1 92 ? 12.913 25.147 -35.264 1.00 68.56 92 ALA A C 1
ATOM 704 O O . ALA A 1 92 ? 12.507 26.156 -34.687 1.00 68.56 92 ALA A O 1
ATOM 705 N N . GLU A 1 93 ? 12.499 24.811 -36.486 1.00 66.31 93 GLU A N 1
ATOM 706 C CA . GLU A 1 93 ? 11.683 25.639 -37.374 1.00 66.31 93 GLU A CA 1
ATOM 707 C C . GLU A 1 93 ? 10.249 25.877 -36.869 1.00 66.31 93 GLU A C 1
ATOM 709 O O . GLU A 1 93 ? 9.649 26.899 -37.186 1.00 66.31 93 GLU A O 1
ATOM 714 N N . ARG A 1 94 ? 9.694 24.982 -36.036 1.00 58.38 94 ARG A N 1
ATOM 715 C CA . ARG A 1 94 ? 8.301 25.096 -35.558 1.00 58.38 94 ARG A CA 1
ATOM 716 C C . ARG A 1 94 ? 8.136 25.812 -34.220 1.00 58.38 94 ARG A C 1
ATOM 718 O O . ARG A 1 94 ? 7.006 26.074 -33.824 1.00 58.38 94 ARG A O 1
ATOM 725 N N . VAL A 1 95 ? 9.229 26.100 -33.510 1.00 59.91 95 VAL A N 1
ATOM 726 C CA . VAL A 1 95 ? 9.164 26.536 -32.101 1.00 59.91 95 VAL A CA 1
ATOM 727 C C . VAL A 1 95 ? 10.011 27.796 -31.826 1.00 59.91 95 VAL A C 1
ATOM 729 O O . VAL A 1 95 ? 10.111 28.242 -30.690 1.00 59.91 95 VAL A O 1
ATOM 732 N N . GLY A 1 96 ? 10.622 28.405 -32.851 1.00 62.50 96 GLY A N 1
ATOM 733 C CA . GLY A 1 96 ? 11.406 29.645 -32.703 1.00 62.50 96 GLY A CA 1
ATOM 734 C C . GLY A 1 96 ? 12.732 29.479 -31.944 1.00 62.50 96 GLY A C 1
ATOM 735 O O . GLY A 1 96 ? 13.366 30.468 -31.577 1.00 62.50 96 GLY A O 1
ATOM 736 N N . PHE A 1 97 ? 13.169 28.240 -31.706 1.00 63.94 97 PHE A N 1
ATOM 737 C CA . PHE A 1 97 ? 14.443 27.934 -31.056 1.00 63.94 97 PHE A CA 1
ATOM 738 C C . PHE A 1 97 ? 15.574 27.851 -32.089 1.00 63.94 97 PHE A C 1
ATOM 740 O O . PHE A 1 97 ? 15.392 27.332 -33.184 1.00 63.94 97 PHE A O 1
ATOM 747 N N . LYS A 1 98 ? 16.778 28.324 -31.732 1.00 66.00 98 LYS A N 1
ATOM 748 C CA . LYS A 1 98 ? 17.972 28.294 -32.608 1.00 66.00 98 LYS A CA 1
ATOM 749 C C . LYS A 1 98 ? 18.576 26.894 -32.810 1.00 66.00 98 LYS A C 1
ATOM 751 O O . LYS A 1 98 ? 19.451 26.734 -33.653 1.00 66.00 98 LYS A O 1
ATOM 756 N N . ALA A 1 99 ? 18.145 25.901 -32.035 1.00 70.44 99 ALA A N 1
ATOM 757 C CA . ALA A 1 99 ? 18.669 24.539 -32.055 1.00 70.44 99 ALA A CA 1
ATOM 758 C C . ALA A 1 99 ? 17.536 23.525 -31.813 1.00 70.44 99 ALA A C 1
ATOM 760 O O . ALA A 1 99 ? 16.531 23.885 -31.192 1.00 70.44 99 ALA A O 1
ATOM 761 N N . PRO A 1 100 ? 17.676 22.271 -32.285 1.00 72.75 100 PRO A N 1
ATOM 762 C CA . PRO A 1 100 ? 16.702 21.221 -32.012 1.00 72.75 100 PRO A CA 1
ATOM 763 C C . PRO A 1 100 ? 16.574 20.992 -30.501 1.00 72.75 100 PRO A C 1
ATOM 765 O O . PRO A 1 100 ? 17.556 20.712 -29.813 1.00 72.75 100 PRO A O 1
ATOM 768 N N . TYR A 1 101 ? 15.351 21.119 -29.987 1.00 78.56 101 TYR A N 1
ATOM 769 C CA . TYR A 1 101 ? 15.037 20.879 -28.581 1.00 78.56 101 TYR A CA 1
ATOM 770 C C . TYR A 1 101 ? 14.587 19.429 -28.405 1.00 78.56 101 TYR A C 1
ATOM 772 O O . TYR A 1 101 ? 13.742 18.941 -29.157 1.00 78.56 101 TYR A O 1
ATOM 780 N N . THR A 1 102 ? 15.150 18.730 -27.418 1.00 80.69 102 THR A N 1
ATOM 781 C CA . THR A 1 102 ? 14.754 17.351 -27.106 1.00 80.69 102 THR A CA 1
ATOM 782 C C . THR A 1 102 ? 13.866 17.352 -25.870 1.00 80.69 102 THR A C 1
ATOM 784 O O . THR A 1 102 ? 14.345 17.610 -24.767 1.00 80.69 102 THR A O 1
ATOM 787 N N . LEU A 1 103 ? 12.583 17.041 -26.048 1.00 81.38 103 LEU A N 1
ATOM 788 C CA . LEU A 1 103 ? 11.648 16.824 -24.949 1.00 81.38 103 LEU A CA 1
ATOM 789 C C . LEU A 1 103 ? 11.698 15.348 -24.539 1.00 81.38 103 LEU A C 1
ATOM 791 O O . LEU A 1 103 ? 11.552 14.462 -25.382 1.00 81.38 103 LEU A O 1
ATOM 795 N N . GLN A 1 104 ? 11.907 15.082 -23.250 1.00 83.50 104 GLN A N 1
ATOM 796 C CA . GLN A 1 104 ? 11.847 13.731 -22.693 1.00 83.50 104 GLN A CA 1
ATOM 797 C C . GLN A 1 104 ? 10.511 13.546 -21.983 1.00 83.50 104 GLN A C 1
ATOM 799 O O . GLN A 1 104 ? 10.256 14.197 -20.973 1.00 83.50 104 GLN A O 1
ATOM 804 N N . VAL A 1 105 ? 9.660 12.670 -22.513 1.00 78.94 105 VAL A N 1
ATOM 805 C CA . VAL A 1 105 ? 8.379 12.330 -21.882 1.00 78.94 105 VAL A CA 1
ATOM 806 C C . VAL A 1 105 ? 8.536 10.982 -21.175 1.00 78.94 105 VAL A C 1
ATOM 808 O O . VAL A 1 105 ? 8.850 9.995 -21.855 1.00 78.94 105 VAL A O 1
ATOM 811 N N . PRO A 1 106 ? 8.369 10.920 -19.838 1.00 79.12 106 PRO A N 1
ATOM 812 C CA . PRO A 1 106 ? 8.393 9.658 -19.114 1.00 79.12 106 PRO A CA 1
ATOM 813 C C . PRO A 1 106 ? 7.162 8.825 -19.485 1.00 79.12 106 PRO A C 1
ATOM 815 O O . PRO A 1 106 ? 6.042 9.334 -19.498 1.00 79.12 106 PRO A O 1
ATOM 818 N N . TYR A 1 107 ? 7.361 7.542 -19.768 1.00 77.50 107 TYR A N 1
ATOM 819 C CA . TYR A 1 107 ? 6.289 6.582 -19.996 1.00 77.50 107 TYR A CA 1
ATOM 820 C C . TYR A 1 107 ? 6.595 5.264 -19.269 1.00 77.50 107 TYR A C 1
ATOM 822 O O . TYR A 1 107 ? 7.713 4.745 -19.361 1.00 77.50 107 TYR A O 1
ATOM 830 N N . PRO A 1 108 ? 5.627 4.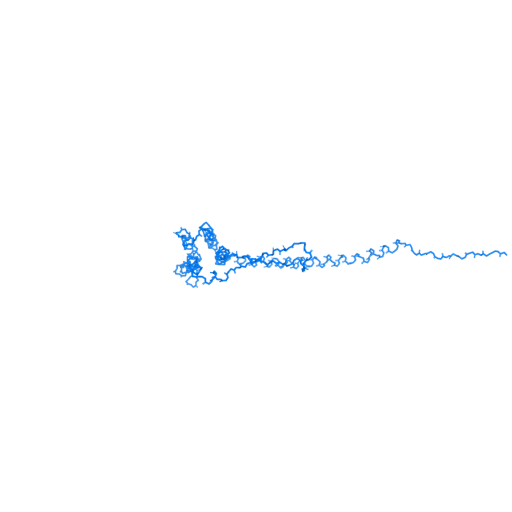695 -18.533 1.00 76.56 108 PRO A N 1
ATOM 831 C CA . PRO A 1 108 ? 5.777 3.360 -17.976 1.00 76.56 108 PRO A CA 1
ATOM 832 C C . PRO A 1 108 ? 5.717 2.333 -19.110 1.00 76.56 108 PRO A C 1
ATOM 834 O O . PRO A 1 108 ? 4.856 2.415 -19.992 1.00 76.56 108 PRO A O 1
ATOM 837 N N . SER A 1 109 ? 6.603 1.336 -19.100 1.00 76.75 109 SER A N 1
ATOM 838 C CA . SER A 1 109 ? 6.457 0.239 -20.061 1.00 76.75 109 SER A CA 1
ATOM 839 C C . SER A 1 109 ? 5.279 -0.656 -19.677 1.00 76.75 109 SER A C 1
ATOM 841 O O . SER A 1 109 ? 5.306 -1.382 -18.683 1.00 76.75 109 SER A O 1
ATOM 843 N N . GLY A 1 110 ? 4.239 -0.662 -20.512 1.00 76.56 110 GLY A N 1
ATOM 844 C CA . GLY A 1 110 ? 3.130 -1.611 -20.359 1.00 76.56 110 GLY A CA 1
ATOM 845 C C . GLY A 1 110 ? 3.588 -3.074 -20.439 1.00 76.56 110 GLY A C 1
ATOM 846 O O . GLY A 1 110 ? 2.963 -3.951 -19.854 1.00 76.56 110 GLY A O 1
ATOM 847 N N . GLN A 1 111 ? 4.721 -3.338 -21.102 1.00 78.44 111 GLN A N 1
ATOM 848 C CA . GLN A 1 111 ? 5.309 -4.676 -21.189 1.00 78.44 111 GLN A CA 1
ATOM 849 C C . GLN A 1 111 ? 5.787 -5.207 -19.831 1.00 78.44 111 GLN A C 1
ATOM 851 O O . GLN A 1 111 ? 5.639 -6.400 -19.579 1.00 78.44 111 GLN A O 1
ATOM 856 N N . THR A 1 112 ? 6.296 -4.353 -18.931 1.00 80.69 112 THR A N 1
ATOM 857 C CA . THR A 1 112 ? 6.689 -4.803 -17.587 1.00 80.69 112 THR A CA 1
ATOM 858 C C . THR A 1 112 ? 5.477 -5.225 -16.761 1.00 80.69 112 THR A C 1
ATOM 860 O O . THR A 1 112 ? 5.553 -6.245 -16.082 1.00 80.69 112 THR A O 1
ATOM 863 N N . LEU A 1 113 ? 4.337 -4.534 -16.878 1.00 82.38 113 LEU A N 1
ATOM 864 C CA . LEU A 1 113 ? 3.099 -4.925 -16.184 1.00 82.38 113 LEU A CA 1
ATOM 865 C C . LEU A 1 113 ? 2.559 -6.284 -16.655 1.00 82.38 113 LEU A C 1
ATOM 867 O O . LEU A 1 113 ? 1.934 -7.000 -15.880 1.00 82.38 113 LEU A O 1
ATOM 871 N N . LEU A 1 114 ? 2.822 -6.650 -17.911 1.00 86.06 114 LEU A N 1
ATOM 872 C CA . LEU A 1 114 ? 2.439 -7.942 -18.490 1.00 86.06 114 LEU A CA 1
ATOM 873 C C . LEU A 1 114 ? 3.489 -9.042 -18.269 1.00 86.06 114 LEU A C 1
ATOM 875 O O . LEU A 1 114 ? 3.282 -10.187 -18.674 1.00 86.06 114 LEU A O 1
ATOM 879 N N . SER A 1 115 ? 4.629 -8.714 -17.659 1.00 88.94 115 SER A N 1
ATOM 880 C CA . SER A 1 115 ? 5.701 -9.680 -17.442 1.00 88.94 115 SER A CA 1
ATOM 881 C C . SER A 1 115 ? 5.339 -10.690 -16.346 1.00 88.94 115 SER A C 1
ATOM 883 O O . SER A 1 115 ? 4.663 -10.378 -15.358 1.00 88.94 115 SER A O 1
ATOM 885 N N . LYS A 1 116 ? 5.821 -11.931 -16.507 1.00 90.75 116 LYS A N 1
ATOM 886 C CA . LYS A 1 116 ? 5.661 -12.980 -15.487 1.00 90.75 116 LYS A CA 1
ATOM 887 C C . LYS A 1 116 ? 6.351 -12.592 -14.183 1.00 90.75 116 LYS A C 1
ATOM 889 O O . LYS A 1 116 ? 5.783 -12.816 -13.121 1.00 90.75 116 LYS A O 1
ATOM 894 N N . ASP A 1 117 ? 7.519 -11.963 -14.272 1.00 88.12 117 ASP A N 1
ATOM 895 C CA . ASP A 1 117 ? 8.306 -11.552 -13.108 1.00 88.12 117 ASP A CA 1
ATOM 896 C C . ASP A 1 117 ? 7.552 -10.528 -12.255 1.00 88.12 117 ASP A C 1
ATOM 898 O O . ASP A 1 117 ? 7.500 -10.661 -11.034 1.00 88.12 117 ASP A O 1
ATOM 902 N N . PHE A 1 118 ? 6.881 -9.562 -12.891 1.00 89.88 118 PHE A N 1
ATOM 903 C CA . PHE A 1 118 ? 6.026 -8.607 -12.187 1.00 89.88 118 PHE A CA 1
ATOM 904 C C . PHE A 1 118 ? 4.830 -9.289 -11.510 1.00 89.88 118 PHE A C 1
ATOM 906 O O . PHE A 1 118 ? 4.500 -8.972 -10.370 1.00 89.88 118 PHE A O 1
ATOM 913 N N . SER A 1 119 ? 4.212 -10.272 -12.172 1.00 91.25 119 SER A N 1
ATOM 914 C CA . SER A 1 119 ? 3.108 -11.043 -11.584 1.00 91.25 119 SER A CA 1
ATOM 915 C C . SER A 1 119 ? 3.567 -11.853 -10.366 1.00 91.25 119 SER A C 1
ATOM 917 O O . SER A 1 119 ? 2.890 -11.863 -9.340 1.00 91.25 119 SER A O 1
ATOM 919 N N . VAL A 1 120 ? 4.739 -12.493 -10.449 1.00 92.56 120 VAL A N 1
ATOM 920 C CA . VAL A 1 120 ? 5.354 -13.220 -9.327 1.00 92.56 120 VAL A CA 1
ATOM 921 C C . VAL A 1 120 ? 5.666 -12.266 -8.178 1.00 92.56 120 VAL A C 1
ATOM 923 O O . VAL A 1 120 ? 5.321 -12.568 -7.040 1.00 92.56 120 VAL A O 1
ATOM 926 N N . LEU A 1 121 ? 6.248 -11.100 -8.467 1.00 92.12 121 LEU A N 1
ATOM 927 C CA . LEU A 1 121 ? 6.534 -10.061 -7.477 1.00 92.12 121 LEU A CA 1
ATOM 928 C C . LEU A 1 121 ? 5.257 -9.591 -6.763 1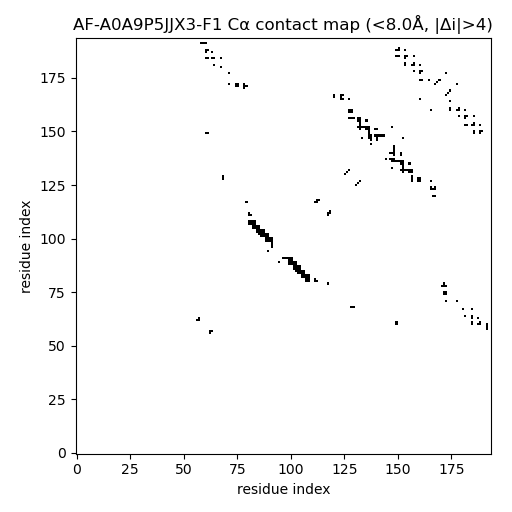.00 92.12 121 LEU A C 1
ATOM 930 O O . LEU A 1 121 ? 5.233 -9.489 -5.537 1.00 92.12 121 LEU A O 1
ATOM 934 N N . LEU A 1 122 ? 4.189 -9.339 -7.523 1.00 92.81 122 LEU A N 1
ATOM 935 C CA . LEU A 1 122 ? 2.906 -8.894 -6.987 1.00 92.81 122 LEU A CA 1
ATOM 936 C C . LEU A 1 122 ? 2.284 -9.956 -6.077 1.00 92.81 122 LEU A C 1
ATOM 938 O O . LEU A 1 122 ? 1.829 -9.629 -4.987 1.00 92.81 122 LEU A O 1
ATOM 942 N N . VAL A 1 123 ? 2.302 -11.226 -6.487 1.00 94.00 123 VAL A N 1
ATOM 943 C CA . VAL A 1 123 ? 1.801 -12.343 -5.671 1.00 94.00 123 VAL A CA 1
ATOM 944 C C . VAL A 1 123 ? 2.644 -12.521 -4.407 1.00 94.00 123 VAL A C 1
ATOM 946 O O . VAL A 1 123 ? 2.092 -12.693 -3.319 1.00 94.00 123 VAL A O 1
ATOM 949 N N . ALA A 1 124 ? 3.968 -12.432 -4.532 1.00 92.81 124 ALA A N 1
ATOM 950 C CA . ALA A 1 124 ? 4.895 -12.568 -3.418 1.00 92.81 124 ALA A CA 1
ATOM 951 C C . ALA A 1 124 ? 4.726 -11.454 -2.371 1.00 92.81 124 ALA A C 1
ATOM 953 O O . ALA A 1 124 ? 4.909 -11.703 -1.184 1.00 92.81 124 ALA A O 1
ATOM 954 N N . TRP A 1 125 ? 4.311 -10.254 -2.786 1.00 94.44 125 TRP A N 1
ATOM 955 C CA . TRP A 1 125 ? 3.893 -9.179 -1.882 1.00 94.44 125 TRP A CA 1
ATOM 956 C C . TRP A 1 125 ? 2.474 -9.383 -1.326 1.00 94.44 125 TRP A C 1
ATOM 958 O O . TRP A 1 125 ? 2.249 -9.247 -0.124 1.00 94.44 125 TRP A O 1
ATOM 968 N N . LEU A 1 126 ? 1.512 -9.728 -2.183 1.00 94.88 126 LEU A N 1
ATOM 969 C CA . LEU A 1 126 ? 0.089 -9.791 -1.842 1.00 94.88 126 LEU A CA 1
ATOM 970 C C . LEU A 1 126 ? -0.208 -10.841 -0.765 1.00 94.88 126 LEU A C 1
ATOM 972 O O . LEU A 1 126 ? -1.001 -10.589 0.145 1.00 94.88 126 LEU A O 1
ATOM 976 N N . ILE A 1 127 ? 0.419 -12.017 -0.866 1.00 94.31 127 ILE A N 1
ATOM 977 C CA . ILE A 1 127 ? 0.166 -13.134 0.049 1.00 94.31 127 ILE A CA 1
ATOM 978 C C . ILE A 1 127 ? 0.473 -12.751 1.507 1.00 94.31 127 ILE A C 1
ATOM 980 O O . ILE A 1 127 ? -0.442 -12.800 2.328 1.00 94.31 127 ILE A O 1
ATOM 984 N N . PRO A 1 128 ? 1.703 -12.352 1.866 1.00 93.06 128 PRO A N 1
ATOM 985 C CA . PRO A 1 128 ? 2.045 -12.056 3.254 1.00 93.06 128 PRO A CA 1
ATOM 986 C C . PRO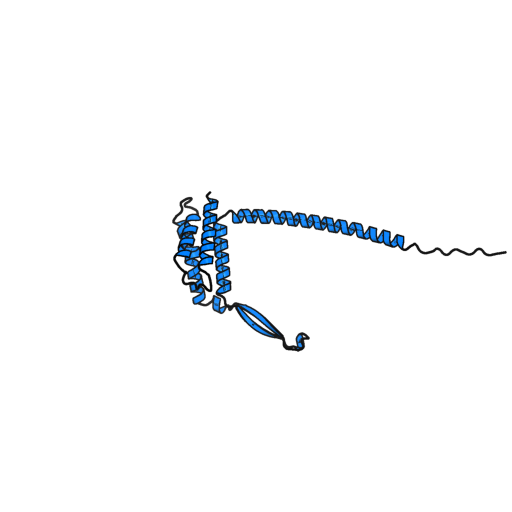 A 1 128 ? 1.495 -10.719 3.763 1.00 93.06 128 PRO A C 1
ATOM 988 O O . PRO A 1 128 ? 1.271 -10.579 4.963 1.00 93.06 128 PRO A O 1
ATOM 991 N N . THR A 1 129 ? 1.252 -9.742 2.885 1.00 92.62 129 THR A N 1
ATOM 992 C CA . THR A 1 129 ? 0.768 -8.415 3.302 1.00 92.62 129 THR A CA 1
ATOM 993 C C . THR A 1 129 ? -0.751 -8.363 3.467 1.00 92.62 129 THR A C 1
ATOM 995 O O . THR A 1 129 ? -1.241 -7.641 4.335 1.00 92.62 129 THR A O 1
ATOM 998 N N . VAL A 1 130 ? -1.507 -9.112 2.655 1.00 94.25 130 VAL A N 1
ATOM 999 C CA . VAL A 1 130 ? -2.977 -9.016 2.605 1.00 94.25 130 VAL A CA 1
ATOM 1000 C C . VAL A 1 130 ? -3.645 -10.352 2.908 1.00 94.25 130 VAL A C 1
ATOM 1002 O O . VAL A 1 130 ? -4.471 -10.428 3.814 1.00 94.25 130 VAL A O 1
ATOM 1005 N N . VAL A 1 131 ? -3.289 -11.412 2.178 1.00 95.00 131 VAL A N 1
ATOM 1006 C CA . VAL A 1 131 ? -4.016 -12.694 2.239 1.00 95.00 131 VAL A CA 1
ATOM 1007 C C . VAL A 1 131 ? -3.825 -13.385 3.586 1.00 95.00 131 VAL A C 1
ATOM 1009 O O . VAL A 1 131 ? -4.805 -13.741 4.234 1.00 95.00 131 VAL A O 1
ATOM 1012 N N . LEU A 1 132 ? -2.579 -13.551 4.030 1.00 94.44 132 LEU A N 1
ATOM 1013 C CA . LEU A 1 132 ? -2.249 -14.201 5.300 1.00 94.44 132 LEU A CA 1
ATOM 1014 C C . LEU A 1 132 ? -2.854 -13.462 6.504 1.00 94.44 132 LEU A C 1
ATOM 1016 O O . LEU A 1 132 ? -3.548 -14.111 7.285 1.00 94.44 132 LEU A O 1
ATOM 1020 N N . PRO A 1 133 ? -2.679 -12.133 6.647 1.00 93.56 133 PRO A N 1
ATOM 1021 C CA . PRO A 1 133 ? -3.327 -11.357 7.705 1.00 93.56 133 PRO A CA 1
ATOM 1022 C C . PRO A 1 133 ? -4.850 -11.480 7.704 1.00 93.56 133 PRO A C 1
ATOM 1024 O O . PRO A 1 133 ? -5.449 -11.662 8.758 1.00 93.56 133 PRO A O 1
ATOM 1027 N N . TYR A 1 134 ? -5.486 -11.428 6.531 1.00 93.25 134 TYR A N 1
ATOM 1028 C CA . TYR A 1 134 ? -6.940 -11.537 6.420 1.00 93.25 134 TYR A CA 1
ATOM 1029 C C . TYR A 1 134 ? -7.452 -12.926 6.827 1.00 93.25 134 TYR A C 1
ATOM 1031 O O . TYR A 1 134 ? -8.406 -13.047 7.596 1.00 93.25 134 TYR A O 1
ATOM 1039 N N . ILE A 1 135 ? -6.793 -13.989 6.357 1.00 93.69 135 ILE A N 1
ATOM 1040 C CA . ILE A 1 135 ? -7.110 -15.369 6.747 1.00 93.69 135 ILE A CA 1
ATOM 1041 C C . ILE A 1 135 ? -6.894 -15.560 8.253 1.00 93.69 135 ILE A C 1
ATOM 1043 O O . ILE A 1 135 ? -7.732 -16.146 8.931 1.00 93.69 135 ILE A O 1
ATOM 1047 N N . ALA A 1 136 ? -5.804 -15.029 8.803 1.00 92.50 136 ALA A N 1
ATOM 1048 C CA . ALA A 1 136 ? -5.533 -15.114 10.230 1.00 92.50 136 ALA A CA 1
ATOM 1049 C C . ALA A 1 136 ? -6.569 -14.361 11.068 1.00 92.50 136 ALA A C 1
ATOM 1051 O O . ALA A 1 136 ? -7.075 -14.927 12.027 1.00 92.50 136 ALA A O 1
ATOM 1052 N N . GLY A 1 137 ? -6.932 -13.135 10.689 1.00 90.75 137 GLY A N 1
ATOM 1053 C CA . GLY A 1 137 ? -7.946 -12.356 11.402 1.00 90.75 137 GLY A CA 1
ATOM 1054 C C . GLY A 1 137 ? -9.357 -12.943 11.296 1.00 90.75 137 GLY A C 1
ATOM 1055 O O . GLY A 1 137 ? -10.180 -12.713 12.173 1.00 90.75 137 GLY A O 1
ATOM 1056 N N . THR A 1 138 ? -9.660 -13.715 10.248 1.00 90.31 138 THR A N 1
ATOM 1057 C CA . THR A 1 138 ? -10.950 -14.423 10.128 1.00 90.31 138 THR A CA 1
ATOM 1058 C C . THR A 1 138 ? -10.974 -15.741 10.902 1.00 90.31 138 THR A C 1
ATOM 1060 O O . THR A 1 138 ? -11.989 -16.073 11.509 1.00 90.31 138 THR A O 1
ATOM 1063 N N . LEU A 1 139 ? -9.872 -16.497 10.904 1.00 90.50 139 LEU A N 1
ATOM 1064 C CA . LEU A 1 139 ? -9.763 -17.771 11.627 1.00 90.50 139 LEU A CA 1
ATOM 1065 C C . LEU A 1 139 ? -9.586 -17.579 13.134 1.00 90.50 139 LEU A C 1
ATOM 1067 O O . LEU A 1 139 ? -10.157 -18.320 13.933 1.00 90.50 139 LEU A O 1
ATOM 1071 N N . ILE A 1 140 ? -8.756 -16.614 13.513 1.00 87.19 140 ILE A N 1
ATOM 1072 C CA . ILE A 1 140 ? -8.386 -16.306 14.887 1.00 87.19 140 ILE A CA 1
ATOM 1073 C C . ILE A 1 140 ? -9.089 -14.998 15.228 1.00 87.19 140 ILE A C 1
ATOM 1075 O O . ILE A 1 140 ? -8.540 -13.924 15.015 1.00 87.19 140 ILE A O 1
ATOM 1079 N N . SER A 1 141 ? -10.328 -15.092 15.710 1.00 81.12 141 SER A N 1
ATOM 1080 C CA . SER A 1 141 ? -11.050 -13.930 16.224 1.00 81.12 141 SER A CA 1
ATOM 1081 C C . SER A 1 141 ? -11.350 -14.104 17.700 1.00 81.12 141 SER A C 1
ATOM 1083 O O . SER A 1 141 ? -12.072 -15.020 18.104 1.00 81.12 141 SER A O 1
ATOM 1085 N N . PHE A 1 142 ? -10.789 -13.208 18.509 1.00 75.50 142 PHE A N 1
ATOM 1086 C CA . PHE A 1 142 ? -11.019 -13.179 19.952 1.00 75.50 142 PHE A CA 1
ATOM 1087 C C . PHE A 1 142 ? -12.232 -12.329 20.352 1.00 75.50 142 PHE A C 1
ATOM 1089 O O . PHE A 1 142 ? -12.667 -12.402 21.499 1.00 75.50 142 PHE A O 1
ATOM 1096 N N . ARG A 1 143 ? -12.784 -11.531 19.425 1.00 68.38 143 ARG A N 1
ATOM 1097 C CA . ARG A 1 143 ? -13.833 -10.539 19.717 1.00 68.38 143 ARG A CA 1
ATOM 1098 C C . ARG A 1 143 ? -15.189 -10.909 19.117 1.00 68.38 143 ARG A C 1
ATOM 1100 O O . ARG A 1 143 ? -16.162 -10.981 19.855 1.00 68.38 143 ARG A O 1
ATOM 1107 N N . ASN A 1 144 ? -15.254 -11.172 17.808 1.00 72.12 144 ASN A N 1
ATOM 1108 C CA . ASN A 1 144 ? -16.500 -11.445 17.078 1.00 72.12 144 ASN A CA 1
ATOM 1109 C C . ASN A 1 144 ? -16.267 -12.429 15.926 1.00 72.12 144 ASN A C 1
ATOM 1111 O O . ASN A 1 144 ? -15.411 -12.194 15.079 1.00 72.12 144 ASN A O 1
ATOM 1115 N N . ARG A 1 145 ? -17.062 -13.503 15.847 1.00 75.44 145 ARG A N 1
ATOM 1116 C CA . ARG A 1 145 ? -16.929 -14.519 14.782 1.00 75.44 145 ARG A CA 1
ATOM 1117 C C . ARG A 1 145 ? -17.312 -14.011 13.389 1.00 75.44 145 ARG A C 1
ATOM 1119 O O . ARG A 1 145 ? -16.866 -14.586 12.404 1.00 75.44 145 ARG A O 1
ATOM 1126 N N . ASP A 1 146 ? -18.097 -12.938 13.324 1.00 79.81 146 ASP A N 1
ATOM 1127 C CA . ASP A 1 146 ? -18.641 -12.410 12.068 1.00 79.81 146 ASP A CA 1
ATOM 1128 C C . ASP A 1 146 ? -17.766 -11.307 11.443 1.00 79.81 146 ASP A C 1
ATOM 1130 O O . ASP A 1 146 ? -18.058 -10.825 10.349 1.00 79.81 146 ASP A O 1
ATOM 1134 N N . SER A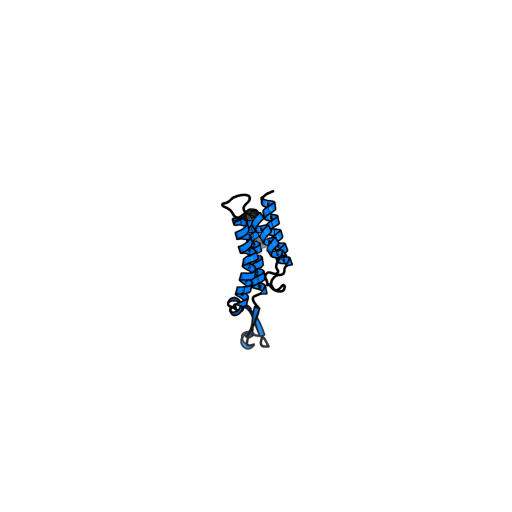 1 147 ? -16.683 -10.898 12.114 1.00 86.44 147 SER A N 1
ATOM 1135 C CA . SER A 1 147 ? -15.783 -9.836 11.656 1.00 86.44 147 SER A CA 1
ATOM 1136 C C . SER A 1 147 ? -14.319 -10.254 11.747 1.00 86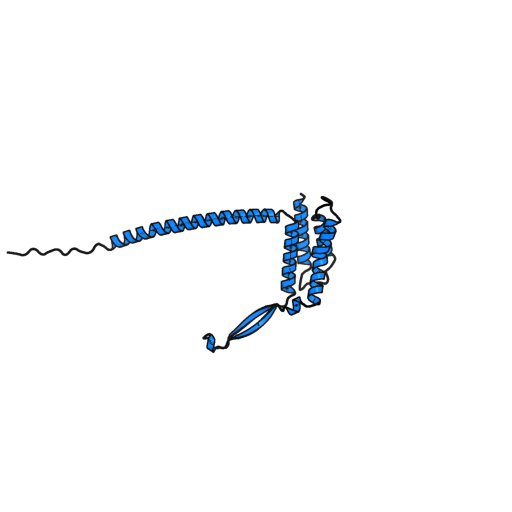.44 147 SER A C 1
ATOM 1138 O O . SER A 1 147 ? -13.935 -11.031 12.617 1.00 86.44 147 SER A O 1
ATOM 1140 N N . VAL A 1 148 ? -13.490 -9.692 10.867 1.00 86.56 148 VAL A N 1
ATOM 1141 C CA . VAL A 1 148 ? -12.036 -9.893 10.894 1.00 86.56 148 VAL A CA 1
ATOM 1142 C C . VAL A 1 148 ? -11.462 -9.260 12.161 1.00 86.56 148 VAL A C 1
ATOM 1144 O O . VAL A 1 148 ? -11.680 -8.076 12.402 1.00 86.56 148 VAL A O 1
ATOM 1147 N N . ASP A 1 149 ? -10.714 -10.029 12.945 1.00 92.19 149 ASP A N 1
ATOM 1148 C CA . ASP A 1 149 ? -9.975 -9.530 14.100 1.00 92.19 149 ASP A CA 1
ATOM 1149 C C . ASP A 1 149 ? -8.700 -8.805 13.655 1.00 92.19 149 ASP A C 1
ATOM 1151 O O . ASP A 1 149 ? -7.752 -9.397 13.124 1.00 92.19 149 ASP A O 1
ATOM 1155 N N . GLU A 1 150 ? -8.702 -7.492 13.860 1.00 91.88 150 GLU A N 1
ATOM 1156 C CA . GLU A 1 150 ? -7.656 -6.568 13.431 1.00 91.88 150 GLU A CA 1
ATOM 1157 C C . GLU A 1 150 ? -6.336 -6.802 14.171 1.00 91.88 150 GLU A C 1
ATOM 1159 O O . GLU A 1 150 ? -5.271 -6.674 13.560 1.00 91.88 150 GLU A O 1
ATOM 1164 N N . ILE A 1 151 ? -6.377 -7.220 15.445 1.00 93.25 151 ILE A N 1
ATOM 1165 C CA . ILE A 1 151 ? -5.161 -7.555 16.201 1.00 93.25 151 ILE A CA 1
ATOM 1166 C C . ILE A 1 151 ? -4.512 -8.794 15.597 1.00 93.25 151 ILE A C 1
AT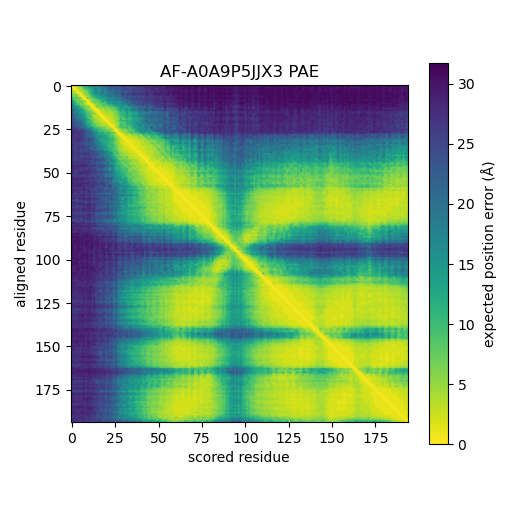OM 1168 O O . ILE A 1 151 ? -3.322 -8.779 15.280 1.00 93.25 151 ILE A O 1
ATOM 1172 N N . SER A 1 152 ? -5.285 -9.865 15.423 1.00 93.31 152 SER A N 1
ATOM 1173 C CA . SER A 1 152 ? -4.779 -11.133 14.894 1.00 93.31 152 SER A CA 1
ATOM 1174 C C . SER A 1 152 ? -4.216 -10.957 13.480 1.00 93.31 152 SER A C 1
ATOM 1176 O O . SER A 1 152 ? -3.112 -11.425 13.184 1.00 93.31 152 SER A O 1
ATOM 1178 N N . ALA A 1 153 ? -4.904 -10.185 12.632 1.00 93.44 153 ALA A N 1
ATOM 1179 C CA . ALA A 1 153 ? -4.399 -9.792 11.320 1.00 93.44 153 ALA A CA 1
ATOM 1180 C C . ALA A 1 153 ? -3.101 -8.965 11.418 1.00 93.44 153 ALA A C 1
ATOM 1182 O O . ALA A 1 153 ? -2.125 -9.258 10.722 1.00 93.44 153 ALA A O 1
ATOM 1183 N N . GLY A 1 154 ? -3.055 -7.962 12.301 1.00 93.69 154 GLY A N 1
ATOM 1184 C CA . GLY A 1 154 ? -1.886 -7.106 12.513 1.00 93.69 154 GLY A CA 1
ATOM 1185 C C . GLY A 1 154 ? -0.652 -7.875 12.993 1.00 93.69 154 GLY A C 1
ATOM 1186 O O . GLY A 1 154 ? 0.441 -7.677 12.458 1.00 93.69 154 GLY A O 1
ATOM 1187 N N . ILE A 1 155 ? -0.821 -8.810 13.935 1.00 94.81 155 ILE A N 1
ATOM 1188 C CA . ILE A 1 155 ? 0.255 -9.675 14.442 1.00 94.81 155 ILE A CA 1
ATOM 1189 C C . ILE A 1 155 ? 0.809 -10.544 13.316 1.00 94.81 155 ILE A C 1
ATOM 1191 O O . ILE A 1 155 ? 2.024 -10.613 13.140 1.00 94.81 155 ILE A O 1
ATOM 1195 N N . VAL A 1 156 ? -0.057 -11.183 12.523 1.00 95.00 156 VAL A N 1
ATOM 1196 C CA . VAL A 1 156 ? 0.390 -12.040 11.416 1.00 95.00 156 VAL A CA 1
ATOM 1197 C C . VAL A 1 156 ? 1.073 -11.233 10.317 1.00 95.00 156 VAL A C 1
ATOM 1199 O O . VAL A 1 156 ? 2.085 -11.687 9.776 1.00 95.00 156 VAL A O 1
ATOM 1202 N N . ARG A 1 157 ? 0.601 -10.016 10.025 1.00 94.31 157 ARG A N 1
ATOM 1203 C CA . ARG A 1 157 ? 1.274 -9.110 9.081 1.00 94.31 157 ARG A CA 1
ATOM 1204 C C . ARG A 1 157 ? 2.672 -8.738 9.571 1.00 94.31 157 ARG A C 1
ATOM 1206 O O . ARG A 1 157 ? 3.624 -8.807 8.796 1.00 94.31 157 ARG A O 1
ATOM 1213 N N . LEU A 1 158 ? 2.809 -8.388 10.850 1.00 95.19 158 LEU A N 1
ATOM 1214 C CA . LEU A 1 158 ? 4.098 -8.042 11.450 1.00 95.19 158 LEU A CA 1
ATOM 1215 C C . LEU A 1 158 ? 5.049 -9.244 11.482 1.00 95.19 158 LEU A C 1
ATOM 1217 O O . LEU A 1 158 ? 6.206 -9.122 11.086 1.00 95.19 158 LEU A O 1
ATOM 1221 N N . ALA A 1 159 ? 4.557 -10.413 11.893 1.00 94.69 159 ALA A N 1
ATOM 1222 C CA . ALA A 1 159 ? 5.333 -11.647 11.909 1.00 94.69 159 ALA A CA 1
ATOM 1223 C C . ALA A 1 159 ? 5.831 -12.011 10.505 1.00 94.69 159 ALA A C 1
ATOM 1225 O O . ALA A 1 159 ? 7.005 -12.332 10.337 1.00 94.69 159 ALA A O 1
ATOM 1226 N N . SER A 1 160 ? 4.973 -11.883 9.489 1.00 91.69 160 SER A N 1
ATOM 1227 C CA . SER A 1 160 ? 5.350 -12.112 8.090 1.00 91.69 160 SER A CA 1
ATOM 1228 C C . SER A 1 160 ? 6.447 -11.139 7.646 1.00 91.69 160 SER A C 1
ATOM 1230 O O . SER A 1 160 ? 7.441 -11.571 7.054 1.00 91.69 160 SER A O 1
ATOM 1232 N N . ALA A 1 161 ? 6.316 -9.855 8.006 1.00 92.38 161 ALA A N 1
ATOM 1233 C CA . ALA A 1 161 ? 7.256 -8.801 7.619 1.00 92.38 161 ALA A CA 1
ATOM 1234 C C . ALA A 1 161 ? 8.646 -8.984 8.239 1.00 92.38 161 ALA A C 1
ATOM 1236 O O . ALA A 1 161 ? 9.641 -8.574 7.644 1.00 92.38 161 ALA A O 1
ATOM 1237 N N . VAL A 1 162 ? 8.718 -9.602 9.420 1.00 92.56 162 VAL A N 1
ATOM 1238 C CA . VAL A 1 162 ? 9.978 -9.916 10.107 1.00 92.56 162 VAL A CA 1
ATOM 1239 C C . VAL A 1 162 ? 10.568 -11.243 9.629 1.00 92.56 162 VAL A C 1
ATOM 1241 O O . VAL A 1 162 ? 11.780 -11.348 9.455 1.00 92.56 162 VAL A O 1
ATOM 1244 N N . ALA A 1 163 ? 9.735 -12.264 9.424 1.00 88.06 163 ALA A N 1
ATOM 1245 C CA . ALA A 1 163 ? 10.197 -13.623 9.154 1.00 88.06 163 ALA A CA 1
ATOM 1246 C C . ALA A 1 163 ? 10.779 -13.799 7.749 1.00 88.06 163 ALA A C 1
ATOM 1248 O O . ALA A 1 163 ? 11.639 -14.655 7.541 1.00 88.06 163 ALA A O 1
ATOM 1249 N N . THR A 1 164 ? 10.296 -13.035 6.767 1.00 75.69 164 THR A N 1
ATOM 1250 C CA . THR A 1 164 ? 10.637 -13.279 5.364 1.00 75.69 164 THR A CA 1
ATOM 1251 C C . THR A 1 164 ? 10.802 -11.989 4.578 1.00 75.69 164 THR A C 1
ATOM 1253 O O . THR A 1 164 ? 10.006 -11.064 4.684 1.00 75.69 164 THR A O 1
ATOM 1256 N N . SER A 1 165 ? 11.799 -11.956 3.691 1.00 76.44 165 SER A N 1
ATOM 1257 C CA . SER A 1 165 ? 11.965 -10.871 2.716 1.00 76.44 165 SER A CA 1
ATOM 1258 C C . SER A 1 165 ? 10.942 -10.930 1.573 1.00 76.44 165 SER A C 1
ATOM 1260 O O . SER A 1 165 ? 11.001 -10.108 0.658 1.00 76.44 165 SER A O 1
ATOM 1262 N N . TYR A 1 166 ? 10.002 -11.883 1.609 1.00 79.69 166 TYR A N 1
ATOM 1263 C CA . TYR A 1 166 ? 8.989 -12.152 0.580 1.00 79.69 166 TYR A CA 1
ATOM 1264 C C . TYR A 1 166 ? 9.564 -12.470 -0.807 1.00 79.69 166 TYR A C 1
ATOM 1266 O O . TYR A 1 166 ? 8.842 -12.427 -1.791 1.00 79.69 166 TYR A O 1
ATOM 1274 N N . GLY A 1 167 ? 10.872 -12.732 -0.923 1.00 79.69 167 GLY A N 1
ATOM 1275 C CA . GLY A 1 167 ? 11.533 -12.807 -2.231 1.00 79.69 167 GLY A CA 1
ATOM 1276 C C . GLY A 1 167 ? 11.520 -11.478 -3.002 1.00 79.69 167 GLY A C 1
ATOM 1277 O O . GLY A 1 167 ? 11.826 -11.462 -4.191 1.00 79.69 167 GLY A O 1
ATOM 1278 N N . ILE A 1 168 ? 11.174 -10.369 -2.339 1.00 86.00 168 ILE A N 1
ATOM 1279 C CA . ILE A 1 168 ? 11.158 -9.028 -2.922 1.00 86.00 168 ILE A CA 1
ATOM 1280 C C . ILE A 1 168 ? 12.549 -8.411 -2.736 1.00 86.00 168 ILE A C 1
ATOM 1282 O O . ILE A 1 168 ? 13.054 -8.390 -1.609 1.00 86.00 168 ILE A O 1
ATOM 1286 N N . PRO A 1 169 ? 13.178 -7.886 -3.802 1.00 88.00 169 PRO A N 1
ATOM 1287 C CA . PRO A 1 169 ? 14.449 -7.185 -3.678 1.00 88.00 169 PRO A CA 1
ATOM 1288 C C . PRO A 1 169 ? 14.326 -5.958 -2.764 1.00 88.00 169 PRO A C 1
ATOM 1290 O O . PRO A 1 169 ? 13.391 -5.169 -2.904 1.00 88.00 169 PRO A O 1
ATOM 1293 N N . GLU A 1 170 ? 15.316 -5.732 -1.893 1.00 89.19 170 GLU A N 1
ATOM 1294 C CA . GLU A 1 170 ? 15.366 -4.548 -1.009 1.00 89.19 170 GLU A CA 1
ATOM 1295 C C . GLU A 1 170 ? 15.363 -3.217 -1.781 1.00 89.19 170 GLU A C 1
ATOM 1297 O O . GLU A 1 170 ? 14.978 -2.187 -1.233 1.00 89.19 170 GLU A O 1
ATOM 1302 N N . SER A 1 171 ? 15.763 -3.228 -3.058 1.00 87.00 171 SER A N 1
ATOM 1303 C CA . SER A 1 171 ? 15.700 -2.060 -3.943 1.00 87.00 171 SER A CA 1
ATOM 1304 C C . SER A 1 171 ? 14.275 -1.670 -4.346 1.00 87.00 171 SER A C 1
ATOM 1306 O O . SER A 1 171 ? 14.051 -0.528 -4.731 1.00 87.00 171 SER A O 1
ATOM 1308 N N . VAL A 1 172 ? 13.329 -2.613 -4.300 1.00 86.88 172 VAL A N 1
ATOM 1309 C CA . VAL A 1 172 ? 11.924 -2.400 -4.682 1.00 86.88 172 VAL A CA 1
ATOM 1310 C C . VAL A 1 172 ? 11.106 -2.007 -3.457 1.00 86.88 172 VAL A C 1
ATOM 1312 O O . VAL A 1 172 ? 10.413 -0.991 -3.475 1.00 86.88 172 VAL A O 1
ATOM 1315 N N . LEU A 1 173 ? 11.202 -2.801 -2.388 1.00 89.19 173 LEU A N 1
ATOM 1316 C CA . LEU A 1 173 ? 10.484 -2.573 -1.139 1.00 89.19 173 LEU A CA 1
ATOM 1317 C C . LEU A 1 173 ? 11.355 -3.020 0.036 1.00 89.19 173 LEU A C 1
ATOM 1319 O O . LEU A 1 173 ? 11.663 -4.204 0.174 1.00 89.19 173 LEU A O 1
ATOM 1323 N N . SER A 1 174 ? 11.747 -2.077 0.893 1.00 91.56 174 SER A N 1
ATOM 1324 C CA . SER A 1 174 ? 12.658 -2.394 1.989 1.00 91.56 174 SER A CA 1
ATOM 1325 C C . SER A 1 174 ? 11.971 -3.184 3.107 1.00 91.56 174 SER A C 1
ATOM 1327 O O . SER A 1 174 ? 10.813 -2.943 3.458 1.00 91.56 174 SER A O 1
ATOM 1329 N N . SER A 1 175 ? 12.696 -4.096 3.757 1.00 90.56 175 SER A N 1
ATOM 1330 C CA . SER A 1 175 ? 12.212 -4.761 4.979 1.00 90.56 175 SER A CA 1
ATOM 1331 C C . SER A 1 175 ? 11.828 -3.768 6.076 1.00 90.56 175 SER A C 1
ATOM 1333 O O . SER A 1 175 ? 10.825 -3.960 6.759 1.00 90.56 175 SER A O 1
ATOM 1335 N N . LYS A 1 176 ? 12.554 -2.650 6.198 1.00 92.94 176 LYS A N 1
ATOM 1336 C CA . LYS A 1 176 ? 12.265 -1.630 7.217 1.00 92.94 176 LYS A CA 1
ATOM 1337 C C . LYS A 1 176 ? 10.902 -0.978 7.009 1.00 92.94 176 LYS A C 1
ATOM 1339 O O . LYS A 1 176 ? 10.162 -0.812 7.971 1.00 92.94 176 LYS A O 1
ATOM 1344 N N . THR A 1 177 ? 10.557 -0.635 5.767 1.00 91.12 177 THR A N 1
ATOM 1345 C CA . THR A 1 177 ? 9.275 0.020 5.467 1.00 91.12 177 THR A CA 1
ATOM 1346 C C . THR A 1 177 ? 8.102 -0.915 5.735 1.00 91.12 177 THR A C 1
ATOM 1348 O O . THR A 1 177 ? 7.107 -0.466 6.290 1.00 91.12 177 THR A O 1
ATOM 1351 N N . ARG A 1 178 ? 8.254 -2.212 5.436 1.00 91.12 178 ARG A N 1
ATOM 1352 C CA . ARG A 1 178 ? 7.250 -3.254 5.721 1.00 91.12 178 ARG A CA 1
ATOM 1353 C C . ARG A 1 178 ? 7.019 -3.476 7.213 1.00 91.12 178 ARG A C 1
ATOM 1355 O O . ARG A 1 178 ? 5.887 -3.643 7.652 1.00 91.12 178 ARG A O 1
ATOM 1362 N N . ILE A 1 179 ? 8.093 -3.493 8.001 1.00 94.56 179 ILE A N 1
ATOM 1363 C CA . ILE A 1 179 ? 7.982 -3.652 9.456 1.00 94.56 179 ILE A CA 1
ATOM 1364 C C . ILE A 1 179 ? 7.300 -2.425 10.058 1.00 94.56 179 ILE A C 1
ATOM 1366 O O . ILE A 1 179 ? 6.403 -2.576 10.880 1.00 94.56 179 ILE A O 1
ATOM 1370 N N . ILE A 1 180 ? 7.685 -1.220 9.627 1.00 94.50 180 ILE A N 1
ATOM 1371 C CA . ILE A 1 180 ? 7.080 0.023 10.117 1.00 94.50 180 ILE A CA 1
ATOM 1372 C C . ILE A 1 180 ? 5.593 0.067 9.761 1.00 94.50 180 ILE A C 1
ATOM 1374 O O . ILE A 1 180 ? 4.783 0.304 10.649 1.00 94.50 180 ILE A O 1
ATOM 1378 N N . SER A 1 181 ? 5.213 -0.215 8.513 1.00 93.25 181 SER A N 1
ATOM 1379 C CA . SER A 1 181 ? 3.805 -0.203 8.098 1.00 93.25 181 SER A CA 1
ATOM 1380 C C . SER A 1 181 ? 2.962 -1.236 8.852 1.00 93.25 181 SER A C 1
ATOM 1382 O O . SER A 1 181 ? 1.864 -0.914 9.309 1.00 93.25 181 SER A O 1
ATOM 1384 N N . ALA A 1 182 ? 3.480 -2.455 9.037 1.00 94.00 182 ALA A N 1
ATOM 1385 C CA . ALA A 1 182 ? 2.808 -3.504 9.797 1.00 94.00 182 ALA A CA 1
ATOM 1386 C C . ALA A 1 182 ? 2.680 -3.144 11.285 1.00 94.00 182 ALA A C 1
ATOM 1388 O O . ALA A 1 182 ? 1.612 -3.322 11.869 1.00 94.00 182 ALA A O 1
ATOM 1389 N N . ALA A 1 183 ? 3.737 -2.593 11.886 1.00 95.31 183 ALA A N 1
ATOM 1390 C CA . ALA A 1 183 ? 3.728 -2.142 13.273 1.00 95.31 183 ALA A CA 1
ATOM 1391 C C . ALA A 1 183 ? 2.756 -0.974 13.480 1.00 95.31 183 ALA A C 1
ATOM 1393 O O . ALA A 1 183 ? 2.022 -0.970 14.460 1.00 95.31 183 ALA A O 1
ATOM 1394 N N . THR A 1 184 ? 2.695 -0.014 12.552 1.00 93.50 184 THR A N 1
ATOM 1395 C CA . THR A 1 184 ? 1.715 1.078 12.605 1.00 93.50 184 THR A CA 1
ATOM 1396 C C . THR A 1 184 ? 0.292 0.529 12.571 1.00 93.50 184 THR A C 1
ATOM 1398 O O . THR A 1 184 ? -0.498 0.880 13.440 1.00 93.50 184 THR A O 1
ATOM 1401 N N . ALA A 1 185 ? -0.028 -0.371 11.634 1.00 92.62 185 ALA A N 1
ATOM 1402 C CA . ALA A 1 185 ? -1.357 -0.981 11.560 1.00 92.62 185 ALA A CA 1
ATOM 1403 C C . ALA A 1 185 ? -1.728 -1.726 12.856 1.00 92.62 185 ALA A C 1
ATOM 1405 O O . ALA A 1 185 ? -2.831 -1.548 13.368 1.00 92.62 185 ALA A O 1
ATOM 1406 N N . LEU A 1 186 ? -0.793 -2.496 13.426 1.00 94.25 186 LEU A N 1
ATOM 1407 C CA . LEU A 1 186 ? -1.006 -3.201 14.691 1.00 94.25 186 LEU A CA 1
ATOM 1408 C C . LEU A 1 186 ? -1.204 -2.237 15.872 1.00 94.25 186 LEU A C 1
ATOM 1410 O O . LEU A 1 186 ? -2.101 -2.452 16.679 1.00 94.25 186 LEU A O 1
ATOM 1414 N N . SER A 1 187 ? -0.411 -1.168 15.971 1.00 94.56 187 SER A N 1
ATOM 1415 C CA . SER A 1 187 ? -0.557 -0.169 17.038 1.00 94.56 187 SER A CA 1
ATOM 1416 C C . SER A 1 187 ? -1.929 0.502 17.017 1.00 94.56 187 SER A C 1
ATOM 1418 O O . SER A 1 187 ? -2.507 0.715 18.078 1.00 94.56 187 SER A O 1
ATOM 1420 N N . PHE A 1 188 ? -2.470 0.800 15.831 1.00 92.44 188 PHE A N 1
ATOM 1421 C CA . PHE A 1 188 ? -3.826 1.342 15.705 1.00 92.44 188 PHE A CA 1
ATOM 1422 C C . PHE A 1 188 ? -4.901 0.314 16.065 1.00 92.44 188 PHE A C 1
ATOM 1424 O O . PHE A 1 188 ? -5.839 0.665 16.770 1.00 92.44 188 PHE A O 1
ATOM 1431 N N . ALA A 1 189 ? -4.739 -0.952 15.668 1.00 92.12 189 ALA A N 1
ATOM 1432 C CA . ALA A 1 189 ? -5.657 -2.021 16.072 1.00 92.12 189 ALA A CA 1
ATOM 1433 C C . ALA A 1 189 ? -5.686 -2.217 17.597 1.00 92.12 189 ALA A C 1
ATOM 1435 O O . ALA A 1 189 ? -6.744 -2.413 18.186 1.00 92.12 189 ALA A O 1
ATOM 1436 N N . VAL A 1 190 ? -4.529 -2.121 18.261 1.00 92.06 190 VAL A N 1
ATOM 1437 C CA . VAL A 1 190 ? -4.448 -2.164 19.730 1.00 92.06 190 VAL A CA 1
ATOM 1438 C C . VAL A 1 190 ? -5.087 -0.921 20.355 1.00 92.06 190 VAL A C 1
ATOM 1440 O O . VAL A 1 190 ? -5.808 -1.046 21.340 1.00 92.06 190 VAL A O 1
ATOM 1443 N N . ALA A 1 191 ? -4.849 0.264 19.788 1.00 91.06 191 ALA A N 1
ATOM 1444 C CA . ALA A 1 191 ? -5.414 1.516 20.287 1.00 91.06 191 ALA A CA 1
ATOM 1445 C C . ALA A 1 191 ? -6.945 1.583 20.165 1.00 91.06 191 ALA A C 1
ATOM 1447 O O . ALA A 1 191 ? -7.576 2.220 20.993 1.00 91.06 191 ALA A O 1
ATOM 1448 N N . GLU A 1 192 ? -7.543 0.918 19.175 1.00 87.69 192 GLU A N 1
ATOM 1449 C CA . GLU A 1 192 ? -9.004 0.838 19.014 1.00 87.69 192 GLU A CA 1
ATOM 1450 C C . GLU A 1 192 ? -9.686 -0.008 20.110 1.00 87.69 192 GLU A C 1
ATOM 1452 O O . GLU A 1 192 ? -10.895 0.086 20.323 1.00 87.69 192 GLU A O 1
ATOM 1457 N N . ILE A 1 193 ? -8.923 -0.850 20.813 1.00 85.19 193 ILE A N 1
ATOM 1458 C CA . ILE A 1 193 ? -9.439 -1.751 21.855 1.00 85.19 193 ILE A CA 1
ATOM 1459 C C . ILE A 1 193 ? -9.262 -1.187 23.270 1.00 85.19 193 ILE A C 1
ATOM 1461 O O . ILE A 1 193 ? -10.001 -1.598 24.168 1.00 85.19 193 ILE A O 1
ATOM 1465 N N . LEU A 1 194 ? -8.296 -0.286 23.469 1.00 79.25 194 LEU A N 1
ATOM 1466 C CA . LEU A 1 194 ? -8.016 0.373 24.751 1.00 79.25 194 LEU A CA 1
ATOM 1467 C C . LEU A 1 194 ? -8.987 1.528 25.020 1.00 79.25 194 LEU A C 1
ATOM 1469 O O . LEU A 1 194 ? -9.435 1.624 26.185 1.00 79.25 194 LEU A O 1
#

Sequence (194 aa):
LPVTPSRVALPPSPAVFLSNAIQRFRPSTELVVANFNQASQAVGEESDKALSFTQEFMSNSMNIARVSAVCELAILLYTAVPVFYYKLVLPAERVGFKAPYTLQVPYPSGQTLLSKDFSVLLVAWLIPTVVLPYIAGTLISFRNRDSVDEISAGIVRLASAVATSYGIPESVLSSKTRIISAATALSFAVAEIL

Nearest PDB structures (foldseek):
  3p8r-assembly1_A-2  TM=3.276E-01  e=2.360E+00  Vibrio cholerae
  6w2y-assembly1_A  TM=2.233E-01  e=2.228E+00  Homo sapiens
  7ca3-assembly1_B  TM=1.707E-01  e=2.974E+00  Homo sapiens
  3j46-assembly1_y  TM=1.982E-01  e=4.457E+00  Escherichia coli

Mean predicted aligned error: 13.51 Å

Solvent-accessible surface area (backbone atoms only — not comparable to full-atom values): 10835 Å² total; per-residue (Å²): 136,86,87,82,83,84,82,80,85,77,79,82,61,70,68,64,55,51,55,54,50,54,60,63,52,52,63,56,52,53,53,51,49,50,52,49,52,52,50,50,50,52,51,48,57,52,49,54,52,51,50,51,52,49,50,57,51,65,62,37,32,68,51,46,42,48,51,47,51,51,52,50,48,52,45,39,52,62,55,67,48,61,72,42,68,50,76,47,75,43,64,28,87,82,71,83,42,98,53,71,46,71,47,73,48,77,41,72,52,68,64,52,74,71,30,68,68,48,51,51,52,49,50,40,49,43,41,45,67,48,50,49,11,51,52,38,3,53,75,47,41,94,84,44,89,91,46,68,23,51,52,45,15,20,51,45,22,31,51,39,34,70,74,43,68,53,90,51,56,64,89,44,54,41,61,66,60,46,35,50,48,24,47,52,28,26,52,41,28,51,58,70,72,109

Secondary structure (DSSP, 8-state):
-PPPPP-PPPPPPHHHHHHHHHHHHHHHHHHHHHHHHHHHHHHHHHHHHHHHHHHHHHH-HHHHHHHHHHHHHHHHHHHHS-EEEEEEEE-GGGTT-SS-EEEEEEEE-HHHHTSHHHHHHHHHHHIIIIIHHHHHHHHS-SS-TTS--HHHHHHHHHHHHHH--TT--TTTS-HHHHHHHHHHHHHHHHHTT-

pLDDT: mean 81.54, std 13.27, range [36.16, 95.31]